Protein 6KV9 (pdb70)

Sequence (299 aa):
GDVLVTGAAGFIGSHLVTELRNSGRNVVAVDRRPLPDTGSLREIRGDLNSLNLVDCLKNISTVFHLAALPGVRPSWTQFPEYLRCNVLATQRLMEACVQAGVERVVVASSSSVYGGADGVMSEDDLPRPLSPYGVTKLAAERLALAFAARGDAELSVGALRFFTVYGPGQRPDMFISRLIRATLRGEPVEIYGDGTQLRDFTHVSDVVRALMLTAASVRDRGSAVLNIGTGSAVSVNEVVSMTAELTGLRPCTAYGSARIGDVRSTTADVRQAQSVLGFTARTGLREGLATQIEWTRRSL

Foldseek 3Di:
DAEEEEVLQAQLNVVLVVVCVVVQHAYEYEYCDDHPDNHHYHYDHDALVPDPLLVSCAVHQEYEYDWADQDQFCCVPCVVRRCVGQAVSLLSNLVSCLVNQHAEYEYEAALQQQDADDAADEPPHHGDHQGSNSVSSVNSVVSNLVSLPDPSGNYAYEYEHEWAEDFQRHDCVDLLNVQLCLWPVVPEDEAAADQQFKTQYAYSVLVSVLVVLVVVFDDPGYYYAYRGAQDIDTRVRSQVLSCVVPVTHGRYHYDHHGRRDHRYYGYDHPVSCVRRVGHGDDDDSRRSVRHSVSVVVVD

Organism: Streptomyces viridosporus (NCBI:txid67581)

CATH classification: 3.40.50.720 (+1 more: 3.90.25.10)

B-factor: mean 23.16, std 12.32, range [8.93, 106.8]

Solvent-accessible surface area: 13280 Å² total; per-residue (Å²): 76,40,0,3,0,0,10,1,19,33,19,27,2,30,58,0,10,78,65,0,79,99,60,36,64,65,2,17,0,2,21,120,175,87,27,86,196,153,2,65,65,119,74,15,125,18,36,14,21,91,44,103,14,62,69,9,2,119,123,8,17,10,0,0,7,23,24,32,39,50,10,38,81,56,0,119,121,89,68,103,84,6,76,96,15,2,27,61,2,1,55,91,1,0,79,4,0,33,123,36,50,1,110,36,0,0,1,9,4,14,9,17,0,8,0,52,36,113,40,85,0,17,25,121,60,126,46,164,29,96,6,21,18,0,72,0,14,35,32,2,0,111,48,0,33,60,25,18,84,117,90,83,18,156,18,9,1,12,0,0,4,17,0,35,9,0,0,28,28,9,62,89,51,27,44,1,10,87,0,0,60,0,8,31,141,35,86,111,8,71,1,45,17,91,0,81,31,46,40,0,9,0,13,2,58,3,0,11,52,0,0,36,46,7,20,82,44,203,78,165,45,53,30,29,5,1,0,1,36,30,71,37,31,21,11,46,78,0,23,61,11,0,32,120,67,24,70,86,213,10,50,48,54,124,26,77,73,81,146,11,40,18,131,7,4,16,2,11,48,166,72,1,95,84,48,12,58,5,78,22,181,19,43,20,112,110,0,0,41,51,2,7,83,85,15,109,161,71,101

Secondary structure (DSSP, 8-state):
-EEEEETTTSHHHHHHHHHHHHTT--EEEEESSPPP----EEEEES-TTTS-HHHHTTTEEEEEE--S---SGGGGT-HHHHHIIIIIHHHHHHHHHHHHT--EEEEEEEGGGG-S-SS-B-TTSPP--SSHHHHHHHHHHHHHHHHHHSTT---EEEEEEE--EESTT--TTSHHHHHHHHHHS---EEEESSS--EE--EEHHHHHHHHHHHTTSPP-S-EEEEES-S--EEHHHHHHHHHHHHTS---EEEE---TT--SB--B--HHHHHHH-------HHHHHHHHHHHHHHH-

Structure (mmCIF, N/CA/C/O backbone):
data_6KV9
#
_entry.id   6KV9
#
_cell.length_a   59.159
_cell.length_b   59.159
_cell.length_c   200.387
_cell.angle_alpha   90.000
_cell.angle_beta   90.000
_cell.angle_gamma   90.000
#
_symmetry.space_group_name_H-M   'P 41 21 2'
#
loop_
_entity.id
_entity.type
_entity.pdbx_description
1 polymer MoeE5
2 non-polymer NICOTINAMIDE-ADENINE-DINUCLEOTIDE
3 non-polymer "URIDINE-5'-DIPHOSPHATE-GLUCURONIC ACID"
4 water water
#
loop_
_atom_site.group_PDB
_atom_site.id
_atom_site.type_symbol
_atom_site.label_atom_id
_atom_site.label_alt_id
_atom_site.label_comp_id
_atom_site.label_asym_id
_atom_site.label_entity_i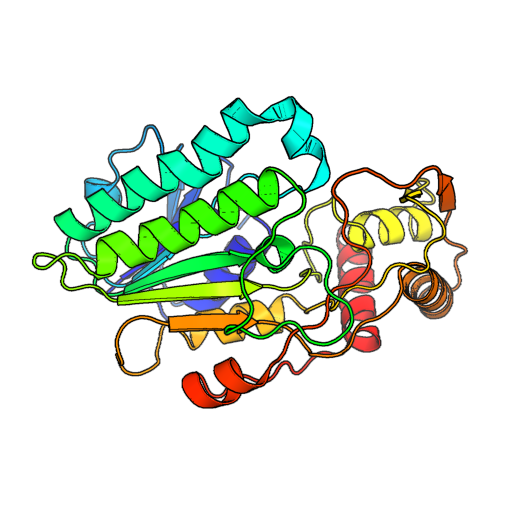d
_atom_site.label_seq_id
_atom_site.pdbx_PDB_ins_code
_atom_site.Cartn_x
_atom_site.Cartn_y
_atom_site.Cartn_z
_atom_site.occupancy
_atom_site.B_iso_or_equiv
_atom_site.auth_seq_id
_atom_site.auth_comp_id
_atom_site.auth_asym_id
_atom_site.auth_atom_id
_atom_site.pdbx_PDB_model_num
ATOM 1 N N . GLY A 1 19 ? 7.12403 45.14906 -17.08368 1.000 46.31748 13 GLY A N 1
ATOM 2 C CA . GLY A 1 19 ? 6.53803 43.85086 -16.80983 1.000 42.86888 13 GLY A CA 1
ATOM 3 C C . GLY A 1 19 ? 6.00116 43.72821 -15.39342 1.000 33.49871 13 GLY A C 1
ATOM 4 O O . GLY A 1 19 ? 6.12044 44.64584 -14.56973 1.000 36.65297 13 GLY A O 1
ATOM 5 N N . ASP A 1 20 ? 5.40801 42.58047 -15.10655 1.000 28.74886 14 ASP A N 1
ATOM 6 C CA . ASP A 1 20 ? 4.90463 42.33254 -13.76689 1.000 22.66725 14 ASP A CA 1
ATOM 7 C C . ASP A 1 20 ? 6.03025 41.78503 -12.88261 1.000 21.77149 14 ASP A C 1
ATOM 8 O O . ASP A 1 20 ? 7.11829 41.41565 -13.35132 1.000 21.64248 14 ASP A O 1
ATOM 13 N N . VAL A 1 21 ? 5.79138 41.83132 -11.57899 1.000 20.88669 15 VAL A N 1
ATOM 14 C CA . VAL A 1 21 ? 6.78489 41.46387 -10.57455 1.000 21.92832 15 VAL A CA 1
ATOM 15 C C . VAL A 1 21 ? 6.25317 40.27434 -9.78689 1.000 19.69339 15 VAL A C 1
ATOM 16 O O . VAL A 1 21 ? 5.07102 40.22031 -9.44280 1.000 21.65942 15 VAL A O 1
ATOM 22 N N . LEU A 1 22 ? 7.12061 39.29930 -9.51063 1.000 17.08499 16 LEU A N 1
ATOM 23 C CA . LEU A 1 22 ? 6.76969 38.14813 -8.70067 1.000 15.70242 16 LEU A CA 1
ATOM 24 C C . LEU A 1 22 ? 7.56589 38.20893 -7.40623 1.000 15.37433 16 LEU A C 1
ATOM 25 O O . LEU A 1 22 ? 8.77885 38.44680 -7.44280 1.000 17.29919 16 LEU A O 1
ATOM 30 N N . VAL A 1 23 ? 6.87723 38.01514 -6.28176 1.000 15.66792 17 VAL A N 1
ATOM 31 C CA . VAL A 1 23 ? 7.53407 37.98608 -4.96316 1.000 15.53372 17 VAL A CA 1
ATOM 32 C C . VAL A 1 23 ? 7.34649 36.59850 -4.38644 1.000 15.42880 17 VAL A C 1
ATOM 33 O O . VAL A 1 23 ? 6.20797 36.19416 -4.13127 1.000 16.52502 17 VAL A O 1
ATOM 37 N N . THR A 1 24 ? 8.44412 35.85776 -4.13601 1.000 14.34579 18 THR A N 1
ATOM 38 C CA . THR A 1 24 ? 8.31610 34.62554 -3.36914 1.000 12.90801 18 THR A CA 1
ATOM 39 C C . THR A 1 24 ? 8.42373 34.94304 -1.86990 1.000 14.82254 18 THR A C 1
ATOM 40 O O . THR A 1 24 ? 9.07280 35.92201 -1.49145 1.000 15.35127 18 THR A O 1
ATOM 44 N N . GLY A 1 25 ? 7.78862 34.11246 -1.02625 1.000 14.58142 19 GLY A N 1
ATOM 45 C CA . GLY A 1 25 ? 7.78649 34.40872 0.41361 1.000 13.68268 19 GLY A CA 1
ATOM 46 C C . GLY A 1 25 ? 6.88537 35.58347 0.72443 1.000 15.02164 19 GLY A C 1
ATOM 47 O O . GLY A 1 25 ? 7.07700 36.27521 1.74837 1.000 15.53029 19 GLY A O 1
ATOM 48 N N . ALA A 1 26 ? 5.92055 35.87214 -0.14610 1.000 14.75310 20 ALA A N 1
ATOM 49 C CA . ALA A 1 26 ? 5.13565 37.09804 -0.05451 1.000 14.72303 20 ALA A CA 1
ATOM 50 C C . ALA A 1 26 ? 4.22724 37.16247 1.17395 1.000 14.94661 20 ALA A C 1
ATOM 51 O O . ALA A 1 26 ? 3.78288 38.26697 1.52529 1.000 17.88042 20 ALA A O 1
ATOM 53 N N . ALA A 1 27 ? 3.93432 36.05139 1.82238 1.000 13.40352 21 ALA A N 1
ATOM 54 C CA . ALA A 1 27 ? 3.10212 36.07137 3.03406 1.000 15.63952 21 ALA A CA 1
ATOM 55 C C . ALA A 1 27 ? 3.89316 36.44384 4.27893 1.000 15.77046 21 ALA A C 1
ATOM 56 O O . ALA A 1 27 ? 3.30759 36.58382 5.36989 1.000 17.55683 21 ALA A O 1
ATOM 58 N N . GLY A 1 28 ? 5.22769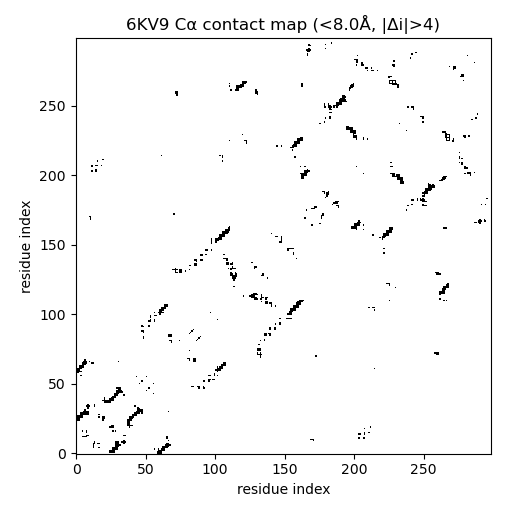 36.46090 4.17522 1.000 15.24214 22 GLY A N 1
ATOM 59 C CA . GLY A 1 28 ? 6.07159 36.59750 5.34442 1.000 15.08434 22 GLY A CA 1
ATOM 60 C C . GLY A 1 28 ? 6.26925 38.04934 5.72902 1.000 13.85778 22 GLY A C 1
ATOM 61 O O . GLY A 1 28 ? 5.62827 38.97182 5.22065 1.000 15.37405 22 GLY A O 1
ATOM 62 N N . PHE A 1 29 ? 7.18373 38.23514 6.67760 1.000 13.44411 23 PHE A N 1
ATOM 63 C CA . PHE A 1 29 ? 7.40045 39.54102 7.27459 1.000 14.62597 23 PHE A CA 1
ATOM 64 C C . PHE A 1 29 ? 7.85566 40.57902 6.25692 1.000 14.86701 23 PHE A C 1
ATOM 65 O O . PHE A 1 29 ? 7.15181 41.55755 5.97381 1.000 14.94248 23 PHE A O 1
ATOM 73 N N . ILE A 1 30 ? 9.03741 40.37494 5.66284 1.000 13.96459 24 ILE A N 1
ATOM 74 C CA . ILE A 1 30 ? 9.53603 41.33536 4.68351 1.000 14.10843 24 ILE A CA 1
ATOM 75 C C . ILE A 1 30 ? 8.69914 41.32540 3.40185 1.000 14.35777 24 ILE A C 1
ATOM 76 O O . ILE A 1 30 ? 8.36385 42.38612 2.86154 1.000 14.77188 24 ILE A O 1
ATOM 81 N N . GLY A 1 31 ? 8.28646 40.12966 2.96052 1.000 14.58788 25 GLY A N 1
ATOM 82 C CA . GLY A 1 31 ? 7.54617 39.98907 1.70220 1.000 15.30857 25 GLY A CA 1
ATOM 83 C C . GLY A 1 31 ? 6.22275 40.72213 1.71853 1.000 16.09121 25 GLY A C 1
ATOM 84 O O . GLY A 1 31 ? 5.83277 41.33739 0.71031 1.000 17.26460 25 GLY A O 1
ATOM 85 N N . SER A 1 32 ? 5.51546 40.66744 2.84757 1.000 17.63686 26 SER A N 1
ATOM 86 C CA . SER A 1 32 ? 4.20229 41.31625 2.86433 1.000 19.65750 26 SER A CA 1
ATOM 87 C C . SER A 1 32 ? 4.34345 42.82885 2.74279 1.000 17.71590 26 SER A C 1
ATOM 88 O O . SER A 1 32 ? 3.59221 43.47162 2.00257 1.000 19.06219 26 SER A O 1
ATOM 91 N N . HIS A 1 33 ? 5.36333 43.40508 3.39521 1.000 16.89017 27 HIS A N 1
ATOM 92 C CA . HIS A 1 33 ? 5.60628 44.83376 3.25923 1.000 17.07483 27 HIS A CA 1
ATOM 93 C C . HIS A 1 33 ? 6.01164 45.16822 1.83805 1.000 19.97504 27 HIS A C 1
ATOM 94 O O . HIS A 1 33 ? 5.59078 46.19375 1.27285 1.000 19.72445 27 HIS A O 1
ATOM 101 N N . LEU A 1 34 ? 6.83274 44.30255 1.21964 1.000 18.03179 28 LEU A N 1
ATOM 102 C CA . LEU A 1 34 ? 7.23448 44.55935 -0.15777 1.000 17.28707 28 LEU A CA 1
ATOM 103 C C . LEU A 1 34 ? 6.04225 44.55468 -1.11390 1.000 17.02496 28 LEU A C 1
ATOM 104 O O . LEU A 1 34 ? 5.96839 45.39215 -2.01516 1.000 18.12177 28 LEU A O 1
ATOM 109 N N . VAL A 1 35 ? 5.15896 43.57359 -0.97064 1.000 17.75917 29 VAL A N 1
ATOM 110 C CA . VAL A 1 35 ? 3.98427 43.50611 -1.85230 1.000 19.08351 29 VAL A CA 1
ATOM 111 C C . VAL A 1 35 ? 3.18783 44.79166 -1.74063 1.000 21.02102 29 VAL A C 1
ATOM 112 O O . VAL A 1 35 ? 2.79928 45.39718 -2.76175 1.000 21.03885 29 VAL A O 1
ATOM 116 N N . THR A 1 36 ? 2.94060 45.23129 -0.48721 1.000 21.44039 30 THR A N 1
ATOM 117 C CA . THR A 1 36 ? 2.20892 46.48597 -0.28939 1.000 22.30849 30 THR A CA 1
ATOM 118 C C . THR A 1 36 ? 2.85948 47.65651 -1.01891 1.000 23.52397 30 THR A C 1
ATOM 119 O O . THR A 1 36 ? 2.18469 48.41115 -1.72483 1.000 22.75350 30 THR A O 1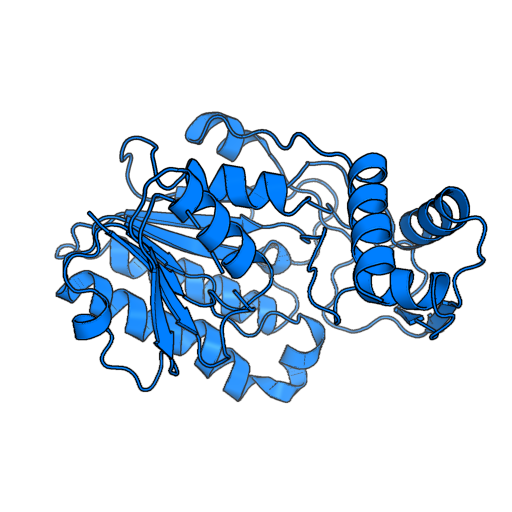
ATOM 123 N N . GLU A 1 37 ? 4.17450 47.81877 -0.88817 1.000 18.91510 31 GLU A N 1
ATOM 124 C CA . GLU A 1 37 ? 4.82262 48.95177 -1.54632 1.000 19.20298 31 GLU A CA 1
ATOM 125 C C . GLU A 1 37 ? 4.83477 48.81008 -3.06472 1.000 23.52196 31 GLU A C 1
ATOM 126 O O . GLU A 1 37 ? 4.70744 49.80374 -3.78788 1.000 24.62920 31 GLU A O 1
ATOM 136 N N . LEU A 1 38 ? 5.04526 47.60178 -3.57004 1.000 20.34727 32 LEU A N 1
ATOM 137 C CA . LEU A 1 38 ? 5.02091 47.41297 -5.01647 1.000 21.81108 32 LEU A CA 1
ATOM 138 C C . LEU A 1 38 ? 3.65463 47.79389 -5.58271 1.000 23.55195 32 LEU A C 1
ATOM 139 O O . LEU A 1 38 ? 3.56219 48.52277 -6.57606 1.000 26.91539 32 LEU A O 1
ATOM 144 N N . ARG A 1 39 ? 2.59269 47.29538 -4.97058 1.000 22.77885 33 ARG A N 1
ATOM 145 C CA . ARG A 1 39 ? 1.24401 47.65496 -5.41525 1.000 26.58693 33 ARG A CA 1
ATOM 146 C C . ARG A 1 39 ? 0.98262 49.15199 -5.29445 1.000 31.75266 33 ARG A C 1
ATOM 147 O O . ARG A 1 39 ? 0.44252 49.76462 -6.22417 1.000 32.04473 33 ARG A O 1
ATOM 155 N N . ASN A 1 40 ? 1.35926 49.76016 -4.16727 1.000 25.37428 34 ASN A N 1
ATOM 156 C CA . ASN A 1 40 ? 1.17653 51.19958 -4.00507 1.000 28.49701 34 ASN A CA 1
ATOM 157 C C . ASN A 1 40 ? 1.89934 51.98015 -5.08941 1.000 33.70403 34 ASN A C 1
ATOM 158 O O . ASN A 1 40 ? 1.45181 53.06879 -5.47295 1.000 36.02311 34 ASN A O 1
ATOM 163 N N . SER A 1 41 ? 3.01084 51.45789 -5.60339 1.000 26.71399 35 SER A N 1
ATOM 164 C CA . SER A 1 41 ? 3.77207 52.18124 -6.61281 1.000 27.97056 35 SER A CA 1
ATOM 165 C C . SER A 1 41 ? 3.23879 51.94190 -8.01930 1.000 31.49350 35 SER A C 1
ATOM 166 O O . SER A 1 41 ? 3.78150 52.49184 -8.98195 1.000 36.20782 35 SER A O 1
ATOM 169 N N . GLY A 1 42 ? 2.19368 51.15063 -8.14275 1.000 25.81175 36 GLY A N 1
ATOM 170 C CA . GLY A 1 42 ? 1.57404 50.88452 -9.42197 1.000 32.84610 36 GLY A CA 1
ATOM 171 C C . GLY A 1 42 ? 1.92227 49.57114 -10.08466 1.000 39.60728 36 GLY A C 1
ATOM 172 O O . GLY A 1 42 ? 1.48162 49.34489 -11.21812 1.000 36.63280 36 GLY A O 1
ATOM 173 N N . ARG A 1 43 ? 2.67798 48.68933 -9.42735 1.000 29.34621 37 ARG A N 1
ATOM 174 C CA . ARG A 1 43 ? 3.14449 47.47258 -10.08321 1.000 30.13917 37 ARG A CA 1
ATOM 175 C C . ARG A 1 43 ? 2.14632 46.34717 -9.89962 1.000 31.22260 37 ARG A C 1
ATOM 176 O O . ARG A 1 43 ? 1.57416 46.17023 -8.81434 1.000 37.10001 37 ARG A O 1
ATOM 184 N N . ASN A 1 44 ? 1.95047 45.56924 -10.96545 1.000 25.64970 38 ASN A N 1
ATOM 185 C CA . ASN A 1 44 ? 1.19491 44.33951 -10.85773 1.000 26.59534 38 ASN A CA 1
ATOM 186 C C . ASN A 1 44 ? 2.08428 43.28283 -10.23487 1.000 29.30846 38 ASN A C 1
ATOM 187 O O . ASN A 1 44 ? 3.21419 43.06684 -10.68994 1.000 25.86641 38 ASN A O 1
ATOM 192 N N . VAL A 1 45 ? 1.57289 42.64402 -9.19525 1.000 24.58459 39 VAL A N 1
ATOM 193 C CA . VAL A 1 45 ? 2.35075 41.74315 -8.35492 1.000 19.68098 39 VAL A CA 1
ATOM 194 C C . VAL A 1 45 ? 1.75080 40.35397 -8.43538 1.000 23.55989 39 VAL A C 1
ATOM 195 O O . VAL A 1 45 ? 0.53029 40.17968 -8.28364 1.000 23.56544 39 VAL A O 1
ATOM 199 N N . VAL A 1 46 ? 2.60994 39.36127 -8.61510 1.000 18.93658 40 VAL A N 1
ATOM 200 C CA . VAL A 1 46 ? 2.26403 37.96992 -8.40479 1.000 17.93103 40 VAL A CA 1
ATOM 201 C C . VAL A 1 46 ? 2.96286 37.50775 -7.13595 1.000 20.82246 40 VAL A C 1
ATOM 202 O O . VAL A 1 46 ? 4.19565 37.61071 -7.02804 1.000 19.25796 40 VAL A O 1
ATOM 206 N N . ALA A 1 47 ? 2.18622 37.02505 -6.18101 1.000 18.23925 41 ALA A N 1
ATOM 207 C CA . ALA A 1 47 ? 2.69398 36.67804 -4.86302 1.000 17.36347 41 ALA A CA 1
ATOM 208 C C . ALA A 1 47 ? 2.69887 35.16388 -4.75504 1.000 22.80715 41 ALA A C 1
ATOM 209 O O . ALA A 1 47 ? 1.68171 34.51863 -5.02302 1.000 24.60769 41 ALA A O 1
ATOM 211 N N . VAL A 1 48 ? 3.82610 34.57438 -4.34628 1.000 16.61274 42 VAL A N 1
ATOM 212 C CA . VAL A 1 48 ? 3.92308 33.13308 -4.19015 1.000 16.95962 42 VAL A CA 1
ATOM 213 C C . VAL A 1 48 ? 4.31765 32.84883 -2.74843 1.000 18.69221 42 VAL A C 1
ATOM 214 O O . VAL A 1 48 ? 5.33207 33.36810 -2.27334 1.000 18.38083 42 VAL A O 1
ATOM 218 N N . ASP A 1 49 ? 3.58074 31.97419 -2.07448 1.000 16.73736 43 ASP A N 1
ATOM 219 C CA . ASP A 1 49 ? 3.92007 31.52740 -0.73654 1.000 15.61321 43 ASP A CA 1
ATOM 220 C C . ASP A 1 49 ? 3.09230 30.29192 -0.46460 1.000 16.30001 43 ASP A C 1
ATOM 221 O O . ASP A 1 49 ? 2.01656 30.13320 -1.05678 1.000 19.24070 43 ASP A O 1
ATOM 226 N N . ARG A 1 50 ? 3.61421 29.43207 0.37991 1.000 16.82286 44 ARG A N 1
ATOM 227 C CA . ARG A 1 50 ? 2.86076 28.25484 0.80672 1.000 20.27463 44 ARG A CA 1
ATOM 228 C C . ARG A 1 50 ? 1.93232 28.53810 1.97553 1.000 21.08133 44 ARG A C 1
ATOM 229 O O . ARG A 1 50 ? 1.10066 27.67882 2.32386 1.000 20.43102 44 ARG A O 1
ATOM 237 N N . ARG A 1 51 ? 2.01953 29.72423 2.58764 1.000 19.81650 45 ARG A N 1
ATOM 238 C CA . ARG A 1 51 ? 1.08540 30.19181 3.60333 1.000 17.12687 45 ARG A CA 1
ATOM 239 C C . ARG A 1 51 ? 0.19607 31.27447 3.03071 1.000 15.91884 45 ARG A C 1
ATOM 240 O O . ARG A 1 51 ? 0.54313 31.92366 2.05122 1.000 17.20043 45 ARG A O 1
ATOM 252 N N . PRO A 1 52 ? -1.00434 31.48310 3.59512 1.000 18.55390 46 PRO A N 1
ATOM 253 C CA . PRO A 1 52 ? -1.87989 32.51335 3.05793 1.000 16.69133 46 PRO A CA 1
ATOM 254 C C . PRO A 1 52 ? -1.36928 33.93342 3.25307 1.000 19.76870 46 PRO A C 1
ATOM 255 O O . PRO A 1 52 ? -0.75449 34.25347 4.27272 1.000 21.71251 46 PRO A O 1
ATOM 259 N N . LEU A 1 53 ? -1.65665 34.78903 2.28087 1.000 20.31500 47 LEU A N 1
ATOM 260 C CA . LEU A 1 53 ? -1.32798 36.20592 2.43039 1.000 23.30322 47 LEU A CA 1
ATOM 261 C C . LEU A 1 53 ? -2.15447 36.79249 3.56502 1.000 36.74422 47 LEU A C 1
ATOM 262 O O . LEU A 1 53 ? -3.29133 36.37447 3.78130 1.000 34.59146 47 LEU A O 1
ATOM 267 N N . PRO A 1 54 ? -1.59291 37.72220 4.33499 1.000 32.63007 48 PRO A N 1
ATOM 268 C CA . PRO A 1 54 ? -2.41852 38.46423 5.30377 1.000 38.03874 48 PRO A CA 1
ATOM 269 C C . PRO A 1 54 ? -3.58615 39.15792 4.60905 1.000 45.05656 48 PRO A C 1
ATOM 270 O O . PRO A 1 54 ? -3.51433 39.51475 3.43269 1.000 46.45864 48 PRO A O 1
ATOM 274 N N . ASP A 1 55 ? -4.67024 39.35223 5.35538 1.000 64.77067 49 ASP A N 1
ATOM 275 C CA . ASP A 1 55 ? -5.87245 40.02213 4.83803 1.000 72.29632 49 ASP A CA 1
ATOM 276 C C . ASP A 1 55 ? -5.66949 41.52645 4.63633 1.000 67.72861 49 ASP A C 1
ATOM 277 O O . ASP A 1 55 ? -5.15484 41.97924 3.60808 1.000 67.22806 49 ASP A O 1
ATOM 282 N N . THR A 1 65 ? -3.18500 50.26453 -6.28584 1.000 57.40641 59 THR A N 1
ATOM 283 C CA . THR A 1 65 ? -3.15048 50.64555 -7.69978 1.000 69.35593 59 THR A CA 1
ATOM 284 C C . THR A 1 65 ? -2.66341 49.49936 -8.59769 1.000 64.50463 59 THR A C 1
ATOM 285 O O . THR A 1 65 ? -3.24720 49.23148 -9.65268 1.000 57.80514 59 THR A O 1
ATOM 289 N N . GLY A 1 66 ? -1.58013 48.83756 -8.18890 1.000 58.13747 60 GLY A N 1
ATOM 290 C CA . GLY A 1 66 ? -1.16214 47.61669 -8.86433 1.000 42.93806 60 GLY A CA 1
ATOM 291 C C . GLY A 1 66 ? -2.02098 46.43922 -8.42533 1.000 36.14005 60 GLY A C 1
ATOM 292 O O . GLY A 1 66 ? -2.44565 46.34913 -7.26789 1.000 34.13772 60 GLY A O 1
ATOM 293 N N . SER A 1 67 ? -2.29018 45.53920 -9.37969 1.000 36.32910 61 SER A N 1
ATOM 294 C CA . SER A 1 67 ? -3.09111 44.36282 -9.09153 1.000 31.55539 61 SER A CA 1
ATOM 295 C C . SER A 1 67 ? -2.27103 43.35143 -8.29864 1.000 31.96321 61 SER A C 1
ATOM 296 O O . SER A 1 67 ? -1.04986 43.47608 -8.15961 1.000 33.90232 61 SER A O 1
ATOM 299 N N . LEU A 1 68 ? -2.96125 42.33985 -7.78201 1.000 28.59512 62 LEU A N 1
ATOM 300 C CA . LEU A 1 68 ? -2.33760 41.32095 -6.94745 1.000 27.61125 62 LEU A CA 1
ATOM 301 C C . LEU A 1 68 ? -2.94338 39.97709 -7.29008 1.000 29.69071 62 LEU A C 1
ATOM 302 O O . LEU A 1 68 ? -4.16704 39.82442 -7.24664 1.000 36.09632 62 LEU A O 1
ATOM 307 N N . ARG A 1 69 ? -2.09858 39.00811 -7.64859 1.000 21.37525 63 ARG A N 1
ATOM 308 C CA . ARG A 1 69 ? -2.52631 37.63757 -7.87664 1.000 25.68672 63 ARG A CA 1
ATOM 309 C C . ARG A 1 69 ? -1.80312 36.78118 -6.85374 1.000 25.21255 63 ARG A C 1
ATOM 310 O O . ARG A 1 69 ? -0.56437 36.80335 -6.78807 1.000 23.56191 63 ARG A O 1
ATOM 322 N N . GLU A 1 70 ? -2.55744 36.05112 -6.05249 1.000 19.62903 64 GLU A N 1
ATOM 323 C CA . GLU A 1 70 ? -1.98990 35.18588 -5.03326 1.000 19.16732 64 GLU A CA 1
ATOM 324 C C . GLU A 1 70 ? -1.87846 33.78278 -5.59185 1.000 27.66332 64 GLU A C 1
ATOM 325 O O . GLU A 1 70 ? -2.89742 33.15909 -5.93826 1.000 28.41777 64 GLU A O 1
ATOM 331 N N . ILE A 1 71 ? -0.64771 33.29193 -5.70318 1.000 20.55903 65 ILE A N 1
ATOM 332 C CA . ILE A 1 71 ? -0.39936 31.92044 -6.10227 1.000 23.63343 65 ILE A CA 1
ATOM 333 C C . ILE A 1 71 ? 0.00139 31.17846 -4.85400 1.000 21.42559 65 ILE A C 1
ATOM 334 O O . ILE A 1 71 ? 1.06024 31.44757 -4.24821 1.000 21.91309 65 ILE A O 1
ATOM 339 N N . ARG A 1 72 ? -0.84102 30.27686 -4.40516 1.000 21.33288 66 ARG A N 1
ATOM 340 C CA . ARG A 1 72 ? -0.57600 29.51668 -3.21081 1.000 19.73558 66 ARG A CA 1
ATOM 341 C C . ARG A 1 72 ? 0.13771 28.21177 -3.56134 1.000 26.30782 66 ARG A C 1
ATOM 342 O O . ARG A 1 72 ? -0.35714 27.42597 -4.38068 1.000 24.72466 66 ARG A O 1
ATOM 350 N N . GLY A 1 73 ? 1.29133 27.97129 -2.94366 1.000 20.27704 67 GLY A N 1
ATOM 351 C CA . GLY A 1 73 ? 1.96243 26.69635 -3.10333 1.000 20.96013 67 GLY A CA 1
ATOM 352 C C . GLY A 1 73 ? 3.42966 26.75702 -2.73552 1.000 20.58055 67 GLY A C 1
ATOM 353 O O . GLY A 1 73 ? 3.97550 27.80974 -2.39218 1.000 19.67149 67 GLY A O 1
ATOM 354 N N . ASP A 1 74 ? 4.04877 25.58227 -2.77288 1.000 21.00832 68 ASP A N 1
ATOM 355 C CA . ASP A 1 74 ? 5.45892 25.41459 -2.42295 1.000 19.52174 68 ASP A CA 1
ATOM 356 C C . ASP A 1 74 ? 6.30769 25.58737 -3.67425 1.000 19.61885 68 ASP A C 1
ATOM 357 O O . ASP A 1 74 ? 5.98892 25.02337 -4.72633 1.000 20.43160 68 ASP A O 1
ATOM 362 N N . LEU A 1 75 ? 7.39058 26.36983 -3.58410 1.000 16.11319 69 LEU A N 1
ATOM 363 C CA . LEU A 1 75 ? 8.30406 26.53055 -4.70191 1.000 15.69740 69 LEU A CA 1
ATOM 364 C C . LEU A 1 75 ? 8.81257 25.19332 -5.22786 1.000 16.17134 69 LEU A C 1
ATOM 365 O O . LEU A 1 75 ? 9.21062 25.11323 -6.39607 1.000 18.41483 69 LEU A O 1
ATOM 370 N N . ASN A 1 76 ? 8.87292 24.16890 -4.37843 1.000 17.23927 70 ASN A N 1
ATOM 371 C CA . ASN A 1 76 ? 9.37436 22.86359 -4.80635 1.000 19.03375 70 ASN A CA 1
ATOM 372 C C . ASN A 1 76 ? 8.30800 22.01047 -5.47909 1.000 22.12764 70 ASN A C 1
ATOM 373 O O . ASN A 1 76 ? 8.62541 20.90251 -5.92733 1.000 24.72145 70 ASN A O 1
ATOM 378 N N . SER A 1 77 ? 7.07653 22.48764 -5.52904 1.000 20.35053 71 SER A N 1
ATOM 379 C CA . SER A 1 77 ? 5.95325 21.74796 -6.14129 1.000 21.38613 71 SER A CA 1
ATOM 380 C C . SER A 1 77 ? 5.30312 22.48490 -7.29170 1.000 24.21198 71 SER A C 1
ATOM 381 O O . SER A 1 77 ? 4.82722 21.84331 -8.25731 1.000 24.46607 71 SER A O 1
ATOM 384 N N . LEU A 1 78 ? 5.27820 23.80931 -7.25670 1.000 18.83867 72 LEU A N 1
ATOM 385 C CA . LEU A 1 78 ? 4.61282 24.58951 -8.28486 1.000 18.46425 72 LEU A CA 1
ATOM 386 C C . LEU A 1 78 ? 5.30730 24.47451 -9.63981 1.000 18.95161 72 LEU A C 1
ATOM 387 O O . LEU A 1 78 ? 6.50543 24.21375 -9.74129 1.000 20.26577 72 LEU A O 1
ATOM 392 N N . ASN A 1 79 ? 4.52049 24.70089 -10.71052 1.000 17.71607 73 ASN A N 1
ATOM 393 C CA . ASN A 1 79 ? 5.10071 24.91696 -12.03494 1.000 19.99950 73 ASN A CA 1
ATOM 394 C C . ASN A 1 79 ? 5.65131 26.33756 -12.07538 1.000 18.74710 73 ASN A C 1
ATOM 395 O O . ASN A 1 79 ? 4.94396 27.30010 -12.37419 1.000 19.30520 73 ASN A O 1
ATOM 400 N N . LEU A 1 80 ? 6.94789 26.47087 -11.78302 1.000 19.01074 74 LEU A N 1
ATOM 401 C CA . LEU A 1 80 ? 7.51204 27.80908 -11.63409 1.000 20.65683 74 LEU A CA 1
ATOM 402 C C . LEU A 1 80 ? 7.52406 28.58078 -12.93895 1.000 17.84728 74 LEU A C 1
ATOM 403 O O . LEU A 1 80 ? 7.30608 29.79496 -12.95520 1.000 20.24566 74 LEU A O 1
ATOM 408 N N . VAL A 1 81 ? 7.78588 27.90589 -14.07979 1.000 17.86271 75 VAL A N 1
ATOM 409 C CA . VAL A 1 81 ? 7.76283 28.61688 -15.34481 1.000 19.51585 75 VAL A CA 1
ATOM 410 C C . VAL A 1 81 ? 6.38556 29.20241 -15.60008 1.000 17.98962 75 VAL A C 1
ATOM 411 O O . VAL A 1 81 ? 6.26241 30.33580 -16.07181 1.000 20.98590 75 VAL A O 1
ATOM 415 N N . ASP A 1 82 ? 5.34201 28.45322 -15.26323 1.000 19.76195 76 ASP A N 1
ATOM 416 C CA . ASP A 1 82 ? 3.99305 28.97952 -15.44244 1.000 24.29827 76 ASP A CA 1
ATOM 417 C C . ASP A 1 82 ? 3.77082 30.19353 -14.54706 1.000 22.07312 76 ASP A C 1
ATOM 418 O O . ASP A 1 82 ? 3.18925 31.19721 -14.97732 1.000 23.91170 76 ASP A O 1
ATOM 423 N N . CYS A 1 83 ? 4.27435 30.12512 -13.30434 1.000 19.92100 77 CYS A N 1
ATOM 424 C CA . CYS A 1 83 ? 4.12052 31.24710 -12.38879 1.000 19.92881 77 CYS A CA 1
ATOM 425 C C . CYS A 1 83 ? 4.82441 32.48607 -12.90116 1.000 20.03128 77 CYS A C 1
ATOM 426 O O . CYS A 1 83 ? 4.44142 33.61053 -12.54747 1.000 20.31896 77 CYS A O 1
ATOM 429 N N . LEU A 1 84 ? 5.87246 32.32257 -13.70834 1.000 18.63222 78 LEU A N 1
ATOM 430 C CA . LEU A 1 84 ? 6.67856 33.43199 -14.17887 1.000 19.20150 78 LEU A CA 1
ATOM 431 C C . LEU A 1 84 ? 6.23701 33.99835 -15.53459 1.000 18.27983 78 LEU A C 1
ATOM 432 O O . LEU A 1 84 ? 6.96087 34.81447 -16.11184 1.000 20.83619 78 LEU A O 1
ATOM 437 N N . LYS A 1 85 ? 5.06990 33.60883 -16.04016 1.000 23.09408 79 LYS A N 1
ATOM 438 C CA . LYS A 1 85 ? 4.66506 34.19032 -17.31304 1.000 26.16908 79 LYS A CA 1
ATOM 439 C C . LYS A 1 85 ? 4.45072 35.69385 -17.16535 1.000 22.97196 79 LYS A C 1
ATOM 440 O O . LYS A 1 85 ? 3.85552 36.15717 -16.18885 1.000 26.18617 79 LYS A O 1
ATOM 446 N N . ASN A 1 86 ? 5.02974 36.45697 -18.09201 1.000 25.97339 80 ASN A N 1
ATOM 447 C CA . ASN A 1 86 ? 4.93790 37.90935 -18.11776 1.000 27.18517 80 ASN A CA 1
ATOM 448 C C . ASN A 1 86 ? 5.66254 38.57222 -16.95565 1.000 24.69469 80 ASN A C 1
ATOM 449 O O . ASN A 1 86 ? 5.43423 39.75206 -16.69284 1.000 28.02148 80 ASN A O 1
ATOM 454 N N . ILE A 1 87 ? 6.52711 37.83623 -16.24166 1.000 23.48988 81 ILE A N 1
ATOM 455 C CA . ILE A 1 87 ? 7.25372 38.39223 -15.10416 1.000 20.63093 81 ILE A CA 1
ATOM 456 C C . ILE A 1 87 ? 8.61264 38.90351 -15.56630 1.000 18.38420 81 ILE A C 1
ATOM 457 O O . ILE A 1 87 ? 9.42625 38.13678 -16.10812 1.000 21.16751 81 ILE A O 1
ATOM 462 N N . SER A 1 88 ? 8.89849 40.17785 -15.31452 1.000 19.05283 82 SER A N 1
ATOM 463 C CA . SER A 1 88 ? 10.20480 40.73128 -15.64440 1.000 19.65602 82 SER A CA 1
ATOM 464 C C . SER A 1 88 ? 11.18308 40.71874 -14.47414 1.000 17.42760 82 SER A C 1
ATOM 465 O O . SER A 1 88 ? 12.39726 40.66067 -14.67778 1.000 18.57530 82 SER A O 1
ATOM 468 N N . THR A 1 89 ? 10.66089 40.81077 -13.25384 1.000 19.73278 83 THR A N 1
ATOM 469 C CA . THR A 1 89 ? 11.48574 40.97202 -12.04836 1.000 19.11554 83 THR A CA 1
ATOM 470 C C . THR A 1 89 ? 10.96673 40.02850 -10.98780 1.000 16.23482 83 THR A C 1
ATOM 471 O O . THR A 1 89 ? 9.75867 39.95379 -10.77233 1.000 18.50973 83 THR A O 1
ATOM 475 N N . VAL A 1 90 ? 11.86624 39.28212 -10.34357 1.000 15.73263 84 VAL A N 1
ATOM 476 C CA . VAL A 1 90 ? 11.51727 38.37581 -9.26714 1.000 14.03074 84 VAL A CA 1
ATOM 477 C C . VAL A 1 90 ? 12.22754 38.86334 -8.00401 1.000 15.52118 84 VAL A C 1
ATOM 478 O O . VAL A 1 90 ? 13.43531 39.12975 -8.02607 1.000 15.79981 84 VAL A O 1
ATOM 482 N N . PHE A 1 91 ? 11.48023 38.93636 -6.90097 1.000 15.14981 85 PHE A N 1
ATOM 483 C CA . PHE A 1 91 ? 12.04940 39.15277 -5.57013 1.000 14.39757 85 PHE A CA 1
ATOM 484 C C . PHE A 1 91 ? 11.95149 37.83296 -4.84312 1.000 12.23950 85 PHE A C 1
ATOM 485 O O . PHE A 1 91 ? 10.84830 37.35817 -4.54810 1.000 15.63018 85 PHE A O 1
ATOM 493 N N . HIS A 1 92 ? 13.09227 37.20305 -4.55727 1.000 12.72209 86 HIS A N 1
ATOM 494 C CA . HIS A 1 92 ? 13.09488 35.86694 -3.95664 1.000 13.23635 86 HIS A CA 1
ATOM 495 C C . HIS A 1 92 ? 13.34511 36.00017 -2.45538 1.000 14.80602 86 HIS A C 1
ATOM 496 O O . HIS A 1 92 ? 14.48775 36.07179 -2.00746 1.000 14.48139 86 HIS A O 1
ATOM 503 N N . LEU A 1 93 ? 12.25901 35.99287 -1.69048 1.000 12.85520 87 LEU A N 1
ATOM 504 C CA . LEU A 1 93 ? 12.33775 36.14700 -0.23589 1.000 11.39119 87 LEU A CA 1
ATOM 505 C C . LEU A 1 93 ? 11.96588 34.86680 0.50075 1.000 13.15684 87 LEU A C 1
ATOM 506 O O . LEU A 1 93 ? 12.17675 34.77999 1.71113 1.000 15.04530 87 LEU A O 1
ATOM 514 N N . ALA A 1 94 ? 11.39920 33.84945 -0.18506 1.000 13.54426 88 ALA A N 1
ATOM 515 C CA . ALA A 1 94 ? 11.02858 32.64630 0.53967 1.000 13.75021 88 ALA A CA 1
ATOM 516 C C . ALA A 1 94 ? 12.25117 31.92598 1.09249 1.000 12.90286 88 ALA A C 1
ATOM 517 O O . ALA A 1 94 ? 13.27282 31.75709 0.41084 1.000 14.35745 88 ALA A O 1
ATOM 519 N N . ALA A 1 95 ? 12.13438 31.43337 2.30846 1.000 12.74984 89 ALA A N 1
ATOM 520 C CA . ALA A 1 95 ? 13.19626 30.70453 2.98619 1.000 12.64883 89 ALA A CA 1
ATOM 521 C C . ALA A 1 95 ? 12.66847 30.25598 4.34241 1.000 12.89693 89 ALA A C 1
ATOM 522 O O . ALA A 1 95 ? 11.63855 30.74581 4.82030 1.000 14.83353 89 ALA A O 1
ATOM 524 N N . LEU A 1 96 ? 13.39303 29.34007 4.95521 1.000 11.97577 90 LEU A N 1
ATOM 525 C CA . LEU A 1 96 ? 13.30795 29.11951 6.39901 1.000 12.08839 90 LEU A CA 1
ATOM 526 C C . LEU A 1 96 ? 14.35433 30.01465 7.03580 1.000 12.83408 90 LEU A C 1
ATOM 527 O O . LEU A 1 96 ? 15.54751 29.82219 6.78451 1.000 12.91906 90 LEU A O 1
ATOM 532 N N . PRO A 1 97 ? 13.98108 31.01768 7.83523 1.000 14.10513 91 PRO A N 1
ATOM 533 C CA . PRO A 1 97 ? 14.93717 32.09278 8.16087 1.000 13.83416 91 PRO A CA 1
ATOM 534 C C . PRO A 1 97 ? 15.59729 32.04582 9.52911 1.000 16.73027 91 PRO A C 1
ATOM 535 O O . PRO A 1 97 ? 16.46310 32.89778 9.80887 1.000 16.66760 91 PRO A O 1
ATOM 539 N N . GLY A 1 98 ? 15.27188 31.08346 10.37473 1.000 14.83732 92 GLY A N 1
ATOM 540 C CA . GLY A 1 98 ? 15.81446 31.12886 11.74919 1.000 14.76248 92 GLY A CA 1
ATOM 541 C C . GLY A 1 98 ? 17.23761 30.59042 11.83350 1.000 15.35959 92 GLY A C 1
ATOM 542 O O . GLY A 1 98 ? 17.53939 29.48948 11.34484 1.000 16.39170 92 GLY A O 1
ATOM 543 N N . VAL A 1 99 ? 18.12441 31.33839 12.48727 1.000 14.22662 93 VAL A N 1
ATOM 544 C CA . VAL A 1 99 ? 19.49259 30.85386 12.62386 1.000 15.01823 93 VAL A CA 1
ATOM 545 C C . VAL A 1 99 ? 19.56769 29.55115 13.41968 1.000 15.65900 93 VAL A C 1
ATOM 546 O O . VAL A 1 99 ? 20.26737 28.59916 13.04070 1.000 16.44179 93 VAL A O 1
ATOM 550 N N . ARG A 1 100 ? 18.91108 29.51118 14.59283 1.000 14.40113 94 ARG A N 1
ATOM 551 C CA . ARG A 1 100 ? 19.20243 28.46798 15.57157 1.000 14.80020 94 ARG A CA 1
ATOM 552 C C . ARG A 1 100 ? 18.63107 27.08264 15.26649 1.000 14.84714 94 ARG A C 1
ATOM 553 O O . ARG A 1 100 ? 19.34531 26.07574 15.47091 1.000 16.97738 94 ARG A O 1
ATOM 561 N N . PRO A 1 101 ? 17.42499 26.97328 14.69948 1.000 13.80699 95 PRO A N 1
ATOM 562 C CA . PRO A 1 101 ? 16.87919 25.63863 14.35852 1.000 12.97487 95 PRO A CA 1
ATOM 563 C C . PRO A 1 101 ? 17.61066 24.96236 13.21785 1.000 16.36282 95 PRO A C 1
ATOM 564 O O . PRO A 1 101 ? 17.40776 23.77943 12.95141 1.000 15.78931 95 PRO A O 1
ATOM 568 N N . SER A 1 102 ? 18.43702 25.69814 12.48684 1.000 14.91234 96 SER A N 1
ATOM 569 C CA . SER A 1 102 ? 19.07303 25.09731 11.32227 1.000 14.36738 96 SER A CA 1
ATOM 570 C C . SER A 1 102 ? 20.01868 23.94693 11.65394 1.000 14.04176 96 SER A C 1
ATOM 571 O O . SER A 1 102 ? 20.30040 23.13051 10.76106 1.000 14.22786 96 SER A O 1
ATOM 574 N N . TRP A 1 103 ? 20.54153 23.84272 12.88178 1.000 12.57385 97 TRP A N 1
ATOM 575 C CA . TRP A 1 103 ? 21.36855 22.68061 13.18099 1.000 12.90279 97 TRP A CA 1
ATOM 576 C C . TRP A 1 103 ? 20.56384 21.38599 13.19339 1.000 14.83481 97 TRP A C 1
ATOM 577 O O . TRP A 1 103 ? 21.11012 20.30801 12.86620 1.000 18.35503 97 TRP A O 1
ATOM 588 N N . THR A 1 104 ? 19.29283 21.45419 13.61096 1.000 14.78371 98 THR A N 1
ATOM 589 C CA . THR A 1 104 ? 18.51996 20.23687 13.83453 1.000 13.77505 98 THR A CA 1
ATOM 590 C C . THR A 1 104 ? 17.40164 20.03136 12.82972 1.000 19.98218 98 THR A C 1
ATOM 591 O O . THR A 1 104 ? 16.68565 19.03062 12.90667 1.000 21.50160 98 THR A O 1
ATOM 595 N N . GLN A 1 105 ? 17.26736 20.90208 11.84137 1.000 15.92951 99 GLN A N 1
ATOM 596 C CA . GLN A 1 105 ? 16.26690 20.84633 10.79921 1.000 16.82231 99 GLN A CA 1
ATOM 597 C C . GLN A 1 105 ? 16.94700 20.98106 9.4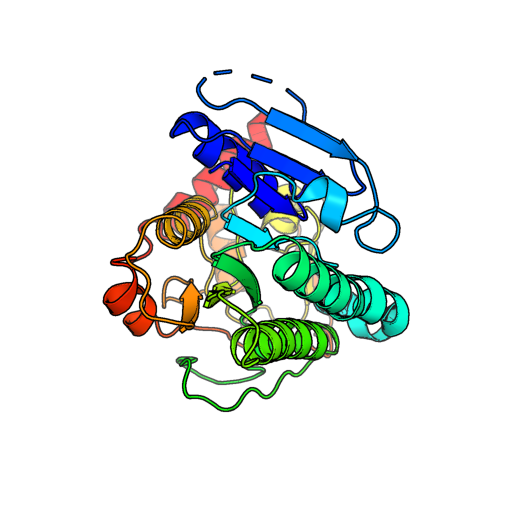3326 1.000 13.85202 99 GLN A C 1
ATOM 598 O O . GLN A 1 105 ? 16.39847 21.56971 8.51585 1.000 15.14927 99 GLN A O 1
ATOM 604 N N . PHE A 1 106 ? 18.16874 20.47506 9.34081 1.000 15.80662 100 PHE A N 1
ATOM 605 C CA . PHE A 1 106 ? 18.94480 20.78906 8.14869 1.000 14.37925 100 PHE A CA 1
ATOM 606 C C . PHE A 1 106 ? 18.34412 20.29316 6.83277 1.000 13.45545 100 PHE A C 1
ATOM 607 O O . PHE A 1 106 ? 18.39013 21.04679 5.83815 1.000 13.71962 100 PHE A O 1
ATOM 615 N N . PRO A 1 107 ? 17.75841 19.09795 6.72254 1.000 14.86183 101 PRO A N 1
ATOM 616 C CA . PRO A 1 107 ? 17.14437 18.72757 5.45379 1.000 16.46889 101 PRO A CA 1
ATOM 617 C C . PRO A 1 107 ? 16.14185 19.75588 4.96970 1.000 13.46463 101 PRO A C 1
ATOM 618 O O . PRO A 1 107 ? 16.11669 20.05854 3.77257 1.000 15.23506 101 PRO A O 1
ATOM 622 N N . GLU A 1 108 ? 15.28032 20.28643 5.87403 1.000 15.08142 102 GLU A N 1
ATOM 623 C CA . GLU A 1 108 ? 14.27781 21.24360 5.42927 1.000 15.23418 102 GLU A CA 1
ATOM 624 C C . GLU A 1 108 ? 14.90828 22.58055 5.06266 1.000 13.18859 102 GLU A C 1
ATOM 625 O O . GLU A 1 108 ? 14.42558 23.25908 4.14322 1.000 14.90447 102 GLU A O 1
ATOM 631 N N . TYR A 1 109 ? 15.95125 22.98282 5.81813 1.000 14.17703 103 TYR A N 1
ATOM 632 C CA . TYR A 1 109 ? 16.63429 24.21937 5.41693 1.000 13.77835 103 TYR A CA 1
ATOM 633 C C . TYR A 1 109 ? 17.26050 24.08205 4.02418 1.000 13.36504 103 TYR A C 1
ATOM 634 O O . TYR A 1 109 ? 17.19841 25.01219 3.22793 1.000 14.10464 103 TYR A O 1
ATOM 643 N N . LEU A 1 110 ? 17.86847 22.93107 3.73458 1.000 13.23924 104 LEU A N 1
ATOM 644 C CA . LEU A 1 110 ? 18.39216 22.70924 2.38505 1.000 13.31645 104 LEU A CA 1
ATOM 645 C C . LEU A 1 110 ? 17.28453 22.74526 1.34639 1.000 14.12151 104 LEU A C 1
ATOM 646 O O . LEU A 1 110 ? 17.42898 23.31271 0.25445 1.000 12.80259 104 LEU A O 1
ATOM 651 N N . ARG A 1 111 ? 16.16401 22.09999 1.64370 1.000 14.58161 105 ARG A N 1
ATOM 652 C CA . ARG A 1 111 ? 15.09400 22.02697 0.67979 1.000 13.20769 105 ARG A CA 1
ATOM 653 C C . ARG A 1 111 ? 14.50372 23.40772 0.39827 1.000 13.40052 105 ARG A C 1
ATOM 654 O O . ARG A 1 111 ? 14.30890 23.78684 -0.75171 1.000 14.16246 105 ARG A O 1
ATOM 666 N N . CYS A 1 112 ? 14.25314 24.19852 1.46694 1.000 13.44521 106 CYS A N 1
ATOM 667 C CA . CYS A 1 112 ? 13.60621 25.48275 1.27693 1.000 14.23830 106 CYS A CA 1
ATOM 668 C C . CYS A 1 112 ? 14.57124 26.57609 0.83940 1.000 13.02453 106 CYS A C 1
ATOM 669 O O . CYS A 1 112 ? 14.15091 27.46558 0.10138 1.000 14.18129 106 CYS A O 1
ATOM 672 N N . ASN A 1 113 ? 15.83572 26.49993 1.27282 1.000 13.30885 107 ASN A N 1
ATOM 673 C CA . ASN A 1 113 ? 16.71915 27.64341 1.05830 1.000 13.09288 107 ASN A CA 1
ATOM 674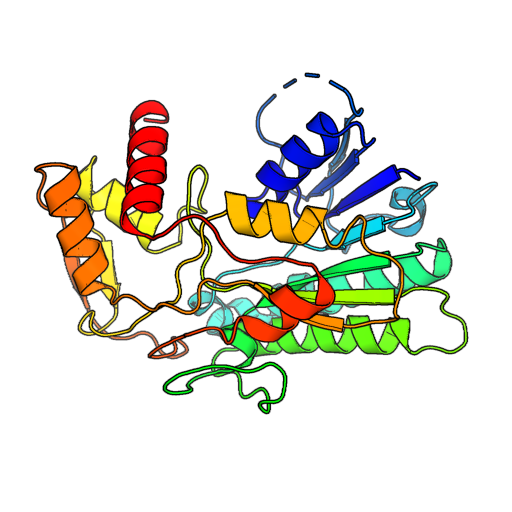 C C . ASN A 1 113 ? 17.63899 27.43389 -0.12575 1.000 12.81804 107 ASN A C 1
ATOM 675 O O . ASN A 1 113 ? 18.06378 28.42675 -0.72712 1.000 13.68228 107 ASN A O 1
ATOM 680 N N . VAL A 1 114 ? 17.96414 26.18142 -0.47303 1.000 13.87524 108 VAL A N 1
ATOM 681 C CA . VAL A 1 114 ? 18.90882 25.90045 -1.54158 1.000 11.53825 108 VAL A CA 1
ATOM 682 C C . VAL A 1 114 ? 18.24005 25.22847 -2.73229 1.000 10.94726 108 VAL A C 1
ATOM 683 O O . VAL A 1 114 ? 18.33308 25.71901 -3.85150 1.000 12.65654 108 VAL A O 1
ATOM 687 N N . LEU A 1 115 ? 17.54435 24.10158 -2.50659 1.000 12.39648 109 LEU A N 1
ATOM 688 C CA . LEU A 1 115 ? 16.89913 23.43801 -3.65715 1.000 13.44346 109 LEU A CA 1
ATOM 689 C C . LEU A 1 115 ? 15.85382 24.33668 -4.29792 1.000 12.81367 109 LEU A C 1
ATOM 690 O O . LEU A 1 115 ? 15.77964 24.45135 -5.51967 1.000 12.62454 109 LEU A O 1
ATOM 695 N N . ALA A 1 116 ? 15.00385 24.97749 -3.48306 1.000 13.10952 110 ALA A N 1
ATOM 696 C CA . ALA A 1 116 ? 13.98675 25.84289 -4.07605 1.000 12.89840 110 ALA A CA 1
ATOM 697 C C . ALA A 1 116 ? 14.62325 26.98532 -4.84301 1.000 13.46185 110 ALA A C 1
ATOM 698 O O . ALA A 1 116 ? 14.09297 27.42344 -5.86864 1.000 13.94756 110 ALA A O 1
ATOM 700 N N . THR A 1 117 ? 15.77121 27.50166 -4.34809 1.000 12.60365 111 THR A N 1
ATOM 701 C CA . THR A 1 117 ? 16.42538 28.56518 -5.06738 1.000 13.00025 111 THR A CA 1
ATOM 702 C C . THR A 1 117 ? 16.90150 28.06985 -6.43277 1.000 12.24683 111 THR A C 1
ATOM 703 O O . THR A 1 117 ? 16.79095 28.78803 -7.43015 1.000 13.32104 111 THR A O 1
ATOM 707 N N . GLN A 1 118 ? 17.50151 26.88222 -6.47441 1.000 12.55450 112 GLN A N 1
ATOM 708 C CA . GLN A 1 118 ? 17.97647 26.34901 -7.76637 1.000 13.00711 112 GLN A CA 1
ATOM 709 C C . GLN A 1 118 ? 16.82045 26.19849 -8.73718 1.000 14.27093 112 GLN A C 1
ATOM 710 O O . GLN A 1 118 ? 16.92989 26.58922 -9.90218 1.000 14.67569 112 GLN A O 1
ATOM 716 N N . ARG A 1 119 ? 15.69507 25.65382 -8.25130 1.000 13.85102 113 ARG A N 1
ATOM 717 C CA . ARG A 1 119 ? 14.53145 25.45190 -9.14379 1.000 13.90905 113 ARG A CA 1
ATOM 718 C C . ARG A 1 119 ? 13.99156 26.77341 -9.65016 1.000 14.79517 113 ARG A C 1
ATOM 719 O O . ARG A 1 119 ? 13.6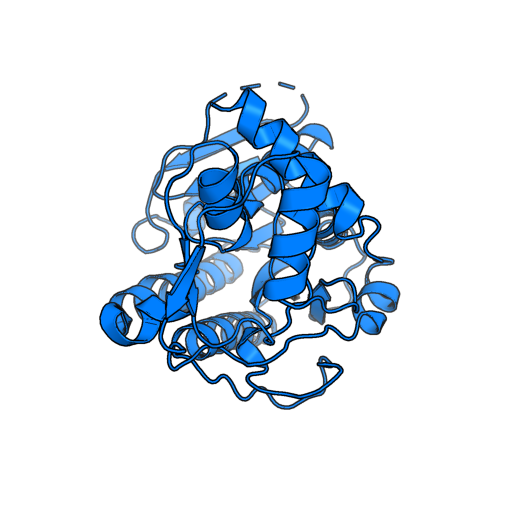7796 26.92333 -10.84660 1.000 15.42570 113 ARG A O 1
ATOM 727 N N . LEU A 1 120 ? 13.92665 27.77735 -8.77094 1.000 14.80908 114 LEU A N 1
ATOM 728 C CA . LEU A 1 120 ? 13.47172 29.08527 -9.17102 1.000 13.31423 114 LEU A CA 1
ATOM 729 C C . LEU A 1 120 ? 14.40801 29.69832 -10.20808 1.000 14.12009 114 LEU A C 1
ATOM 730 O O . LEU A 1 120 ? 13.95714 30.26025 -11.19979 1.000 14.01194 114 LEU A O 1
ATOM 735 N N . MET A 1 121 ? 15.72599 29.63972 -9.96968 1.000 12.73144 115 MET A N 1
ATOM 736 C CA . MET A 1 121 ? 16.62765 30.26264 -10.91650 1.000 12.92164 115 MET A CA 1
ATOM 737 C C . MET A 1 121 ? 16.57005 29.58116 -12.28751 1.000 13.50317 115 MET A C 1
ATOM 738 O O . MET A 1 121 ? 16.65108 30.27857 -13.30401 1.000 14.51638 115 MET A O 1
ATOM 743 N N . GLU A 1 122 ? 16.50189 28.23663 -12.31060 1.000 12.67814 116 GLU A N 1
ATOM 744 C CA . GLU A 1 122 ? 16.38579 27.55563 -13.61946 1.000 12.72366 116 GLU A CA 1
ATOM 745 C C . GLU A 1 122 ? 15.12771 28.04036 -14.33544 1.000 16.16439 116 GLU A C 1
ATOM 746 O O . GLU A 1 122 ? 15.17408 28.35093 -15.54941 1.000 14.90767 116 GLU A O 1
ATOM 752 N N . ALA A 1 123 ? 14.00517 28.13376 -13.59595 1.000 13.77281 117 ALA A N 1
ATOM 753 C CA . ALA A 1 123 ? 12.75366 28.61913 -14.18151 1.000 15.87095 117 ALA A CA 1
ATOM 754 C C . ALA A 1 123 ? 12.87945 30.05266 -14.67300 1.000 16.25179 117 ALA A C 1
ATOM 755 O O . ALA A 1 123 ? 12.33078 30.43217 -15.71003 1.000 16.37084 117 ALA A O 1
ATOM 757 N N . CYS A 1 124 ? 13.62642 30.88126 -13.95696 1.000 14.22215 118 CYS A N 1
ATOM 758 C CA . CYS A 1 124 ? 13.82337 32.23796 -14.41746 1.000 15.98854 118 CYS A CA 1
ATOM 759 C C . CYS A 1 124 ? 14.61579 32.29549 -15.72337 1.000 16.49132 118 CYS A C 1
ATOM 760 O O . CYS A 1 124 ? 14.34515 33.15189 -16.56989 1.000 17.24422 118 CYS A O 1
ATOM 763 N N . VAL A 1 125 ? 15.63499 31.44376 -15.88294 1.000 14.88617 119 VAL A N 1
ATOM 764 C CA . VAL A 1 125 ? 16.32783 31.36846 -17.18062 1.000 15.28138 119 VAL A CA 1
ATOM 765 C C . VAL A 1 125 ? 15.36114 30.92980 -18.27634 1.000 17.27411 119 VAL A C 1
ATOM 766 O O . VAL A 1 125 ? 15.30821 31.53318 -19.36156 1.000 18.99961 119 VAL A O 1
ATOM 770 N N . GLN A 1 126 ? 14.54978 29.91322 -17.98844 1.000 15.40383 120 GLN A N 1
ATOM 771 C CA . GLN A 1 126 ? 13.62217 29.40983 -19.02716 1.000 18.16099 120 GLN A CA 1
ATOM 772 C C . GLN A 1 126 ? 12.53315 30.40722 -19.38841 1.000 19.91728 120 GLN A C 1
ATOM 773 O O . GLN A 1 126 ? 12.09613 30.45463 -20.54811 1.000 20.75434 120 GLN A O 1
ATOM 779 N N . ALA A 1 127 ? 12.06345 31.18658 -18.43911 1.000 17.18339 121 ALA A N 1
ATOM 780 C CA . ALA A 1 127 ? 10.97750 32.13456 -18.66145 1.000 16.98873 121 ALA A CA 1
ATOM 781 C C . ALA A 1 127 ? 11.46849 33.49736 -19.11952 1.000 18.37459 121 ALA A C 1
ATOM 782 O O . ALA A 1 127 ? 10.63835 34.36469 -19.40377 1.000 26.23417 121 ALA A O 1
ATOM 784 N N . GLY A 1 128 ? 12.76375 33.72548 -19.22862 1.000 19.84393 122 GLY A N 1
ATOM 785 C CA . GLY A 1 128 ? 13.25258 35.01244 -19.67424 1.000 21.14972 122 GLY A CA 1
ATOM 786 C C . GLY A 1 128 ? 13.08693 36.16872 -18.69914 1.000 20.48369 122 GLY A C 1
ATOM 787 O O . GLY A 1 128 ? 13.03830 37.32841 -19.11519 1.000 23.66578 122 GLY A O 1
ATOM 788 N N . VAL A 1 129 ? 12.99972 35.88005 -17.40527 1.000 19.31178 123 VAL A N 1
ATOM 789 C CA . VAL A 1 129 ? 13.04318 36.94116 -16.40393 1.000 18.41936 123 VAL A CA 1
ATOM 790 C C . VAL A 1 129 ? 14.31568 37.76065 -16.58007 1.000 18.89572 123 VAL A C 1
ATOM 791 O O . VAL A 1 129 ? 15.38823 37.22715 -16.86283 1.000 22.31434 123 VAL A O 1
ATOM 795 N N . GLU A 1 130 ? 14.20921 39.08145 -16.39123 1.000 17.79191 124 GLU A N 1
ATOM 796 C CA . GLU A 1 130 ? 15.35560 39.95757 -16.57854 1.000 19.28187 124 GLU A CA 1
ATOM 797 C C . GLU A 1 130 ? 16.16934 40.21022 -15.31101 1.000 17.17501 124 GLU A C 1
ATOM 798 O O . GLU A 1 130 ? 17.38749 40.41495 -15.38511 1.000 20.21871 124 GLU A O 1
ATOM 804 N N . ARG A 1 131 ? 15.52153 40.22185 -14.15216 1.000 18.10254 125 ARG A N 1
ATOM 805 C CA . ARG A 1 131 ? 16.23330 40.63248 -12.93821 1.000 17.61488 125 ARG A CA 1
ATOM 806 C C . ARG A 1 131 ? 15.68095 39.81852 -11.78730 1.000 16.54477 125 ARG A C 1
ATOM 807 O O . ARG A 1 131 ? 14.46078 39.69231 -11.65395 1.000 16.19153 125 ARG A O 1
ATOM 815 N N . VAL A 1 132 ? 16.57335 39.25705 -10.97221 1.000 15.61066 126 VAL A N 1
ATOM 816 C CA . VAL A 1 132 ? 16.16704 38.51528 -9.78076 1.000 14.34575 126 VAL A CA 1
ATOM 817 C C . VAL A 1 132 ? 16.90817 39.13551 -8.60759 1.000 15.18493 126 VAL A C 1
ATOM 818 O O . VAL A 1 132 ? 18.13953 39.21775 -8.61520 1.000 15.17517 126 VAL A O 1
ATOM 822 N N . VAL A 1 133 ? 16.15595 39.59879 -7.61336 1.000 14.62492 127 VAL A N 1
ATOM 823 C CA . VAL A 1 133 ? 16.71060 40.15445 -6.37945 1.000 14.60339 127 VAL A CA 1
ATOM 824 C C . VAL A 1 133 ? 16.51973 39.09604 -5.30919 1.000 14.25332 127 VAL A C 1
ATOM 825 O O . VAL A 1 133 ? 15.38631 38.68041 -5.03939 1.000 15.63817 127 VAL A O 1
ATOM 829 N N . VAL A 1 134 ? 17.62306 38.62946 -4.72275 1.000 13.23981 128 VAL A N 1
ATOM 830 C CA . VAL A 1 134 ? 17.61815 37.50977 -3.79355 1.000 14.29772 128 VAL A CA 1
ATOM 831 C C . VAL A 1 134 ? 17.88229 38.03430 -2.39214 1.000 14.50806 128 VAL A C 1
ATOM 832 O O . VAL A 1 134 ? 18.83256 38.80347 -2.17611 1.000 15.41891 128 VAL A O 1
ATOM 836 N N . ALA A 1 135 ? 17.04712 37.62472 -1.42464 1.000 13.11407 129 ALA A N 1
ATOM 837 C CA . ALA A 1 135 ? 17.32168 37.97166 -0.04145 1.000 13.19665 129 ALA A CA 1
ATOM 838 C C . ALA A 1 135 ? 18.43384 37.06608 0.47381 1.000 15.73816 129 ALA A C 1
ATOM 839 O O . ALA A 1 135 ? 18.28670 35.83238 0.52625 1.000 18.31003 129 ALA A O 1
ATOM 841 N N . SER A 1 136 ? 19.60843 37.62599 0.72459 1.000 14.25850 130 SER A N 1
ATOM 842 C CA . SER A 1 136 ? 20.65511 36.92083 1.41143 1.000 12.60137 130 SER A CA 1
ATOM 843 C C . SER A 1 136 ? 20.72122 37.48943 2.83775 1.000 15.21605 130 SER A C 1
ATOM 844 O O . SER A 1 136 ? 19.80365 38.21942 3.27039 1.000 17.58824 130 SER A O 1
ATOM 847 N N . SER A 1 137 ? 21.81696 37.23691 3.54375 1.000 11.68823 131 SER A N 1
ATOM 848 C CA . SER A 1 137 ? 21.76576 37.44671 4.99390 1.000 12.25424 131 SER A CA 1
ATOM 849 C C . SER A 1 137 ? 23.13229 37.81568 5.52816 1.000 13.07906 131 SER A C 1
ATOM 850 O O . SER A 1 137 ? 24.15787 37.32414 5.03574 1.000 12.90794 131 SER A O 1
ATOM 855 N N . SER A 1 138 ? 23.15164 38.69878 6.54072 1.000 12.48729 132 SER A N 1
ATOM 856 C CA . SER A 1 138 ? 24.40601 38.99524 7.21794 1.000 12.58643 132 SER A CA 1
ATOM 857 C C . SER A 1 138 ? 25.05383 37.77776 7.84029 1.000 12.82622 132 SER A C 1
ATOM 858 O O . SER A 1 138 ? 26.26713 37.78925 8.12559 1.000 13.08643 132 SER A O 1
ATOM 861 N N . SER A 1 139 ? 24.27850 36.68991 8.06707 1.000 12.97383 133 SER A N 1
ATOM 862 C CA . SER A 1 139 ? 24.83690 35.47861 8.62305 1.000 12.26186 133 SER A CA 1
ATOM 863 C C . SER A 1 139 ? 25.82954 34.79408 7.68753 1.000 12.04664 133 SER A C 1
ATOM 864 O O . SER A 1 139 ? 26.62259 33.95858 8.15865 1.000 14.14647 133 SER A O 1
ATOM 868 N N . VAL A 1 140 ? 25.91862 35.22386 6.42140 1.000 12.13954 134 VAL A N 1
ATOM 869 C CA . VAL A 1 140 ? 27.01684 34.67664 5.60129 1.000 13.73551 134 VAL A CA 1
ATOM 870 C C . VAL A 1 140 ? 28.38697 35.13123 6.07344 1.000 13.60105 134 VAL A C 1
ATOM 871 O O . VAL A 1 140 ? 29.39268 34.42735 5.85229 1.000 14.30441 134 VAL A O 1
ATOM 875 N N . TYR A 1 141 ? 28.45860 36.25232 6.81893 1.000 12.88651 135 TYR A N 1
ATOM 876 C CA . TYR A 1 141 ? 29.77093 36.72142 7.27174 1.000 14.69700 135 TYR A CA 1
ATOM 877 C C . TYR A 1 141 ? 30.30731 35.92702 8.43748 1.000 16.28589 135 TYR A C 1
ATOM 878 O O . TYR A 1 141 ? 31.52427 35.93790 8.67387 1.000 19.79467 135 TYR A O 1
ATOM 887 N N . GLY A 1 142 ? 29.43519 35.34774 9.25956 1.000 13.62377 136 GLY A N 1
ATOM 888 C CA . GLY A 1 142 ? 29.94177 34.67100 10.44278 1.000 14.65742 136 GLY A CA 1
ATOM 889 C C . GLY A 1 142 ? 30.33964 35.68965 11.50262 1.000 18.37896 136 GLY A C 1
ATOM 890 O O . GLY A 1 142 ? 29.81732 36.81571 11.58466 1.000 18.87434 136 GLY A O 1
ATOM 891 N N . GLY A 1 143 ? 31.31441 35.28054 12.28688 1.000 16.95334 137 GLY A N 1
ATOM 892 C CA . GLY A 1 143 ? 31.60815 35.98814 13.52468 1.000 22.77844 137 GLY A CA 1
ATOM 893 C C . GLY A 1 143 ? 32.75094 36.96880 13.45126 1.000 30.82532 137 GLY A C 1
ATOM 894 O O . GLY A 1 143 ? 33.82239 36.73353 14.02140 1.000 42.78248 137 GLY A O 1
ATOM 895 N N . ALA A 1 144 ? 32.50363 38.09372 12.80285 1.000 25.29693 138 ALA A N 1
ATOM 896 C CA . ALA A 1 144 ? 33.47323 39.17553 12.64513 1.000 26.37223 138 ALA A CA 1
ATOM 897 C C . ALA A 1 144 ? 33.23929 40.30233 13.65033 1.000 30.17245 138 ALA A C 1
ATOM 898 O O . ALA A 1 144 ? 32.09316 40.65477 13.96482 1.000 32.80667 138 ALA A O 1
ATOM 900 N N . ASP A 1 145 ? 34.33469 40.87665 14.14747 1.000 34.15864 139 ASP A N 1
ATOM 901 C CA . ASP A 1 145 ? 34.25976 42.11658 14.92134 1.000 37.48907 139 ASP A CA 1
ATOM 902 C C . ASP A 1 145 ? 34.22014 43.31198 13.97758 1.000 36.26226 139 ASP A C 1
ATOM 903 O O . ASP A 1 145 ? 34.86657 43.31301 12.92136 1.000 44.26366 139 ASP A O 1
ATOM 908 N N . GLY A 1 146 ? 33.47614 44.34328 14.37222 1.000 37.57972 140 GLY A N 1
ATOM 909 C CA . GLY A 1 146 ? 33.48637 45.51312 13.52501 1.000 29.03643 140 GLY A CA 1
ATOM 910 C C . GLY A 1 146 ? 32.76786 45.28163 12.19856 1.000 31.03330 140 GLY A C 1
ATOM 911 O O . GLY A 1 146 ? 31.82426 44.50202 12.09492 1.000 30.22483 140 GLY A O 1
ATOM 912 N N . VAL A 1 147 ? 33.21633 45.98463 11.17993 1.000 22.77517 141 VAL A N 1
ATOM 913 C CA . VAL A 1 147 ? 32.39566 46.23759 10.00243 1.000 19.69979 141 VAL A CA 1
ATOM 914 C C . VAL A 1 147 ? 32.50313 45.05999 9.03398 1.000 19.13315 141 VAL A C 1
ATOM 915 O O . VAL A 1 147 ? 33.60544 44.57170 8.73822 1.000 22.55320 141 VAL A O 1
ATOM 919 N N . MET A 1 148 ? 31.35086 44.57919 8.56421 1.000 13.37946 142 MET A N 1
ATOM 920 C CA . MET A 1 148 ? 31.26986 43.45641 7.61465 1.000 15.24470 142 MET A CA 1
ATOM 921 C C . MET A 1 148 ? 31.08639 44.01507 6.20651 1.000 12.87534 142 MET A C 1
ATOM 922 O O . MET A 1 148 ? 30.06374 44.62051 5.89384 1.000 13.80195 142 MET A O 1
ATOM 927 N N . SER A 1 149 ? 32.10598 43.83778 5.34460 1.000 14.09117 143 SER A N 1
ATOM 928 C CA . SER A 1 149 ? 32.10794 44.38796 4.00318 1.000 15.33005 143 SER A CA 1
ATOM 929 C C . SER A 1 149 ? 31.91651 43.29741 2.95705 1.000 13.83005 143 SER A C 1
ATOM 930 O O . SER A 1 149 ? 32.30563 42.14731 3.17179 1.000 14.98132 143 SER A O 1
ATOM 934 N N . GLU A 1 150 ? 31.31941 43.68905 1.84659 1.000 14.98872 144 GLU A N 1
ATOM 935 C CA . GLU A 1 150 ? 31.02546 42.73519 0.78066 1.000 15.01506 144 GLU A CA 1
ATOM 936 C C . GLU A 1 150 ? 32.28753 42.13791 0.18118 1.000 16.49283 144 GLU A C 1
ATOM 937 O O . GLU A 1 150 ? 32.17936 41.10611 -0.49514 1.000 18.05946 144 GLU A O 1
ATOM 943 N N . ASP A 1 151 ? 33.45969 42.69797 0.44078 1.000 16.93454 145 ASP A N 1
ATOM 944 C CA . ASP A 1 151 ? 34.65961 42.01205 -0.01634 1.000 22.05727 145 ASP A CA 1
ATOM 945 C C . ASP A 1 151 ? 35.26387 41.07730 1.00747 1.000 21.41044 145 ASP A C 1
ATOM 946 O O . ASP A 1 151 ? 36.33589 40.50335 0.74772 1.000 19.86697 145 ASP A O 1
ATOM 951 N N . ASP A 1 152 ? 34.61827 40.87681 2.16643 1.000 14.94276 146 ASP A N 1
ATOM 952 C CA . ASP A 1 152 ? 35.15999 39.95082 3.16544 1.000 13.61900 146 ASP A CA 1
ATOM 953 C C . ASP A 1 152 ? 34.79423 38.50545 2.81456 1.000 16.61845 146 ASP A C 1
ATOM 954 O O . ASP A 1 152 ? 33.71381 38.23828 2.27364 1.000 16.14525 146 ASP A O 1
ATOM 959 N N . LEU A 1 153 ? 35.69884 37.58526 3.09664 1.000 14.27010 147 LEU A N 1
ATOM 960 C CA . LEU A 1 153 ? 35.38681 36.16416 2.83285 1.000 14.77154 147 LEU A CA 1
ATOM 961 C C . LEU A 1 153 ? 34.21858 35.68858 3.70359 1.000 13.52816 147 LEU A C 1
ATOM 962 O O . LEU A 1 153 ? 34.27552 35.79650 4.93799 1.000 14.55423 147 LEU A O 1
ATOM 967 N N . PRO A 1 154 ? 33.19281 35.09216 3.11935 1.000 11.02825 148 PRO A N 1
ATOM 968 C CA . PRO A 1 154 ? 32.11126 34.52880 3.96259 1.000 11.11956 148 PRO A CA 1
ATOM 969 C C . PRO A 1 154 ? 32.61893 33.38470 4.80797 1.000 13.55965 148 PRO A C 1
ATOM 970 O O . PRO A 1 154 ? 33.30955 32.47224 4.34134 1.000 14.05769 148 PRO A O 1
ATOM 974 N N . ARG A 1 155 ? 32.22064 33.39360 6.08090 1.000 13.22233 149 ARG A N 1
ATOM 975 C CA . ARG A 1 155 ? 32.66483 32.37792 7.03695 1.000 13.93417 149 ARG A CA 1
ATOM 976 C C . ARG A 1 155 ? 31.49594 32.05460 7.96528 1.000 12.58401 149 ARG A C 1
ATOM 977 O O . ARG A 1 155 ? 31.57662 32.25244 9.18599 1.000 14.45714 149 ARG A O 1
ATOM 985 N N . PRO A 1 156 ? 30.36245 31.60348 7.41219 1.000 12.43238 150 PRO A N 1
ATOM 986 C CA . PRO A 1 156 ? 29.16729 31.40750 8.26986 1.000 12.38890 150 PRO A CA 1
ATOM 987 C C . PRO A 1 156 ? 29.41228 30.44600 9.41378 1.000 13.18135 150 PRO A C 1
ATOM 988 O O . PRO A 1 156 ? 30.13125 29.45075 9.30173 1.000 14.59154 150 PRO A O 1
ATOM 992 N N . LEU A 1 157 ? 28.79791 30.75888 10.55302 1.000 12.17838 15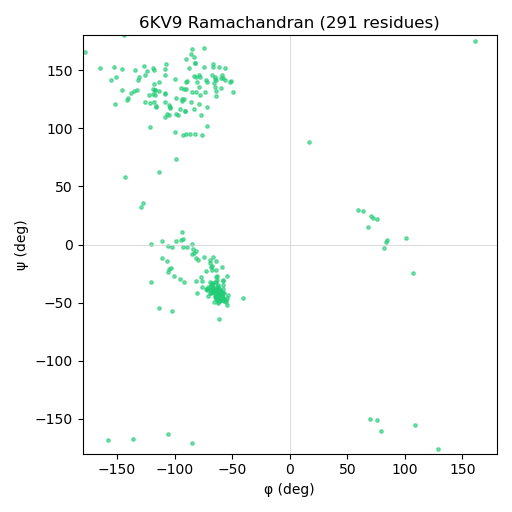1 LEU A N 1
ATOM 993 C CA . LEU A 1 157 ? 28.94489 29.94281 11.75048 1.000 12.68567 151 LEU A CA 1
ATOM 994 C C . LEU A 1 157 ? 27.70223 29.10197 12.04418 1.000 12.49378 151 LEU A C 1
ATOM 995 O O . LEU A 1 157 ? 27.70524 28.35090 13.02981 1.000 14.15969 151 LEU A O 1
ATOM 1000 N N . SER A 1 158 ? 26.64378 29.19917 11.24650 1.000 11.94336 152 SER A N 1
ATOM 1001 C CA . SER A 1 158 ? 25.46495 28.34285 11.39857 1.000 12.53791 152 SER A CA 1
ATOM 1002 C C . SER A 1 158 ? 25.13885 27.65377 10.08143 1.000 12.06161 152 SER A C 1
ATOM 1003 O O . SER A 1 158 ? 25.43353 28.18892 8.98935 1.000 12.48054 152 SER A O 1
ATOM 1006 N N . PRO A 1 159 ? 24.48988 26.49101 10.12616 1.000 10.92630 153 PRO A N 1
ATOM 1007 C CA . PRO A 1 159 ? 24.01168 25.88326 8.86039 1.000 11.19256 153 PRO A CA 1
ATOM 1008 C C . PRO A 1 159 ? 23.06807 26.80669 8.10092 1.000 12.34372 153 PRO A C 1
ATOM 1009 O O . PRO A 1 159 ? 23.10262 26.83083 6.86354 1.000 12.87823 153 PRO A O 1
ATOM 1013 N N . TYR A 1 160 ? 22.24143 27.60358 8.77309 1.000 12.11409 154 TYR A N 1
ATOM 1014 C CA . TYR A 1 160 ? 21.42221 28.59876 8.09557 1.000 10.80822 154 TYR A CA 1
ATOM 1015 C C . TYR A 1 160 ? 22.28882 29.53219 7.26036 1.000 11.68234 154 TYR A C 1
ATOM 1016 O O . TYR A 1 160 ? 21.99974 29.77585 6.08288 1.000 11.80961 154 TYR A O 1
ATOM 1025 N N . GLY A 1 161 ? 23.34726 30.07416 7.86887 1.000 11.73392 155 GLY A N 1
ATOM 1026 C CA . GLY A 1 161 ? 24.22439 30.96705 7.10305 1.000 11.58061 155 GLY A CA 1
ATOM 1027 C C . GLY A 1 161 ? 24.80808 30.28132 5.87519 1.000 10.85225 155 GLY A C 1
ATOM 1028 O O . GLY A 1 161 ? 24.95486 30.91311 4.81721 1.000 11.39050 155 GLY A O 1
ATOM 1029 N N . VAL A 1 162 ? 25.16185 28.99926 6.02190 1.000 11.38248 156 VAL A N 1
ATOM 1030 C CA . VAL A 1 162 ? 25.65429 28.24596 4.84436 1.000 10.68182 156 VAL A CA 1
ATOM 1031 C C . VAL A 1 162 ? 24.57415 28.15339 3.78292 1.000 10.80686 156 VAL A C 1
ATOM 1032 O O . VAL A 1 162 ? 24.85444 28.33094 2.59374 1.000 10.79545 156 VAL A O 1
ATOM 1036 N N . THR A 1 163 ? 23.31795 27.92005 4.17295 1.000 11.85797 157 THR A N 1
ATOM 1037 C CA . THR A 1 163 ? 22.28326 27.80437 3.12814 1.000 11.71348 157 THR A CA 1
ATOM 1038 C C . THR A 1 163 ? 22.01722 29.12758 2.43733 1.000 10.96363 157 THR A C 1
ATOM 1039 O O . THR A 1 163 ? 21.76222 29.14387 1.23095 1.000 12.44289 157 THR A O 1
ATOM 1043 N N . LYS A 1 164 ? 22.11444 30.26086 3.16304 1.000 11.22685 158 LYS A N 1
ATOM 1044 C CA . LYS A 1 164 ? 21.90373 31.54256 2.49815 1.000 12.28366 158 LYS A CA 1
ATOM 1045 C C . LYS A 1 164 ? 23.07665 31.87889 1.59460 1.000 11.28897 158 LYS A C 1
ATOM 1046 O O . LYS A 1 164 ? 22.85724 32.37691 0.47898 1.000 11.17876 158 LYS A O 1
ATOM 1052 N N . LEU A 1 165 ? 24.30848 31.55690 2.02569 1.000 11.50170 159 LEU A N 1
ATOM 1053 C CA . LEU A 1 165 ? 25.47249 31.68052 1.12955 1.000 11.34321 159 LEU A CA 1
ATOM 1054 C C . LEU A 1 165 ? 25.29669 30.84081 -0.12318 1.000 11.36284 159 LEU A C 1
ATOM 1055 O O . LEU A 1 165 ? 25.58347 31.30794 -1.24376 1.000 11.54668 159 LEU A O 1
ATOM 1060 N N . ALA A 1 166 ? 24.86298 29.57923 0.03581 1.000 11.31033 160 ALA A N 1
ATOM 1061 C CA . ALA A 1 166 ? 24.65852 28.73340 -1.14296 1.000 10.29470 160 ALA A CA 1
ATOM 1062 C C . ALA A 1 166 ? 23.57893 29.29366 -2.05154 1.000 12.21473 160 ALA A C 1
ATOM 1063 O O . ALA A 1 166 ? 23.73083 29.27057 -3.27417 1.000 12.63448 160 ALA A O 1
ATOM 1065 N N . ALA A 1 167 ? 22.46882 29.79954 -1.49019 1.000 11.93647 161 ALA A N 1
ATOM 1066 C CA . ALA A 1 167 ? 21.43058 30.38931 -2.33270 1.000 12.83883 161 ALA A CA 1
ATOM 1067 C C . ALA A 1 167 ? 21.95237 31.58718 -3.14056 1.000 12.57641 161 ALA A C 1
ATOM 1068 O O . ALA A 1 167 ? 21.69956 31.69019 -4.34695 1.000 13.61579 161 ALA A O 1
ATOM 1070 N N . GLU A 1 168 ? 22.69638 32.49948 -2.49394 1.000 12.46641 162 GLU A N 1
ATOM 1071 C CA . GLU A 1 168 ? 23.17468 33.65668 -3.23967 1.000 12.99916 162 GLU A CA 1
ATOM 1072 C C . GLU A 1 168 ? 24.23611 33.25652 -4.25957 1.000 11.69037 162 GLU A C 1
ATOM 1073 O O . GLU A 1 168 ? 24.20506 33.74985 -5.38447 1.000 12.81532 162 GLU A O 1
ATOM 1081 N N . ARG A 1 169 ? 25.15664 32.36390 -3.88673 1.000 11.71074 163 ARG A N 1
ATOM 1082 C CA . ARG A 1 169 ? 26.15269 31.91398 -4.85860 1.000 11.67413 163 ARG A CA 1
ATOM 1083 C C . ARG A 1 169 ? 25.50528 31.21037 -6.03469 1.000 12.66254 163 ARG A C 1
ATOM 1084 O O . ARG A 1 169 ? 25.93726 31.38659 -7.17543 1.000 12.95120 163 ARG A O 1
ATOM 1092 N N . LEU A 1 170 ? 24.46854 30.40689 -5.78105 1.000 12.42540 164 LEU A N 1
ATOM 1093 C CA . LEU A 1 170 ? 23.75752 29.74849 -6.88132 1.000 12.85911 164 LEU A CA 1
ATOM 1094 C C . LEU A 1 170 ? 23.10805 30.75190 -7.79194 1.000 13.94100 164 LEU A C 1
ATOM 1095 O O . LEU A 1 170 ? 23.15077 30.62461 -9.03502 1.000 13.44612 164 LEU A O 1
ATOM 1103 N N . ALA A 1 171 ? 22.44080 31.74512 -7.21914 1.000 13.54184 165 ALA A N 1
ATOM 1104 C CA . ALA A 1 171 ? 21.80028 32.75413 -8.05021 1.000 12.75760 165 ALA A CA 1
ATOM 1105 C C . ALA A 1 171 ? 22.82070 33.43854 -8.94539 1.000 12.25027 165 ALA A C 1
ATOM 1106 O O . ALA A 1 171 ? 22.56703 33.62330 -10.14839 1.000 13.37222 165 ALA A O 1
ATOM 1108 N N . LEU A 1 172 ? 23.99482 33.75441 -8.40011 1.000 13.36520 166 LEU A N 1
ATOM 1109 C CA . LEU A 1 172 ? 25.03051 34.38922 -9.21279 1.000 11.85973 166 LEU A CA 1
ATOM 1110 C C . LEU A 1 172 ? 25.57717 33.44063 -10.28017 1.000 13.05261 166 LEU A C 1
ATOM 1111 O O . LEU A 1 172 ? 25.88563 33.89029 -11.40402 1.000 12.94125 166 LEU A O 1
ATOM 1116 N N . ALA A 1 173 ? 25.67300 32.14229 -9.99391 1.000 13.36164 167 ALA A N 1
ATOM 1117 C CA . ALA A 1 173 ? 26.10256 31.17939 -11.02216 1.000 12.87667 167 ALA A CA 1
ATOM 1118 C C . ALA A 1 173 ? 25.10423 31.13762 -12.17136 1.000 13.48881 167 ALA A C 1
ATOM 1119 O O . ALA A 1 173 ? 25.51223 31.05446 -13.34002 1.000 13.90379 167 ALA A O 1
ATOM 1121 N N . PHE A 1 174 ? 23.79740 31.20851 -11.87911 1.000 12.96725 168 PHE A N 1
ATOM 1122 C CA . PHE A 1 174 ? 22.83419 31.21435 -12.98356 1.000 12.76125 168 PHE A CA 1
ATOM 1123 C C . PHE A 1 174 ? 22.96377 32.47947 -13.80456 1.000 14.47945 168 PHE A C 1
ATOM 1124 O O . PHE A 1 174 ? 22.92202 32.43636 -15.04891 1.000 14.66805 168 PHE A O 1
ATOM 1132 N N . ALA A 1 175 ? 23.15825 33.62910 -13.14426 1.000 14.49456 169 ALA A N 1
ATOM 1133 C CA . ALA A 1 175 ? 23.29326 34.88170 -13.89661 1.000 13.64729 169 ALA A CA 1
ATOM 1134 C C . ALA A 1 175 ? 24.53184 34.88175 -14.77524 1.000 15.82607 169 ALA A C 1
ATOM 1135 O O . ALA A 1 175 ? 24.55509 35.56888 -15.81147 1.000 17.90002 169 ALA A O 1
ATOM 1137 N N . ALA A 1 176 ? 25.55601 34.13428 -14.38176 1.000 13.93282 170 ALA A N 1
ATOM 1138 C CA . ALA A 1 176 ? 26.80251 34.04590 -15.14642 1.000 15.75143 170 ALA A CA 1
ATOM 1139 C C . ALA A 1 176 ? 26.70629 33.10056 -16.34420 1.000 16.54833 170 ALA A C 1
ATOM 1140 O O . ALA A 1 176 ? 27.63189 33.12108 -17.17231 1.000 17.69862 170 ALA A O 1
ATOM 1142 N N . ARG A 1 177 ? 25.66190 32.27092 -16.44435 1.000 16.02497 171 ARG A N 1
ATOM 1143 C CA . ARG A 1 177 ? 25.54684 31.37572 -17.60395 1.000 15.94062 171 ARG A CA 1
ATOM 1144 C C . ARG A 1 177 ? 25.48658 32.16699 -18.90516 1.000 17.61014 171 ARG A C 1
ATOM 1145 O O . ARG A 1 177 ? 24.80948 33.18503 -19.00654 1.000 18.71505 171 ARG A O 1
ATOM 1153 N N . GLY A 1 178 ? 26.12119 31.59405 -19.93031 1.000 20.87899 172 GLY A N 1
ATOM 1154 C CA . GLY A 1 178 ? 26.13112 32.29074 -21.21026 1.000 21.65324 172 GLY A CA 1
ATOM 1155 C C . GLY A 1 178 ? 24.78298 32.38068 -21.89738 1.000 26.60711 172 GLY A C 1
ATOM 1156 O O . GLY A 1 178 ? 24.60730 33.21318 -22.80068 1.000 25.37078 172 GLY A O 1
ATOM 1157 N N . ASP A 1 179 ? 23.83429 31.53733 -21.52153 1.000 19.31915 173 ASP A N 1
ATOM 1158 C CA . ASP A 1 179 ? 22.49971 31.56028 -22.07897 1.000 23.36270 173 ASP A CA 1
ATOM 1159 C C . ASP A 1 179 ? 21.52705 32.41111 -21.28760 1.000 25.60915 173 ASP A C 1
ATOM 1160 O O . ASP A 1 179 ? 20.35312 32.48625 -21.65135 1.000 31.63566 173 ASP A O 1
ATOM 1165 N N . ALA A 1 180 ? 21.96518 33.00357 -20.17280 1.000 25.24300 174 ALA A N 1
ATOM 1166 C CA . ALA A 1 180 ? 21.08201 33.75066 -19.29514 1.000 27.07595 174 ALA A CA 1
ATOM 1167 C C . ALA A 1 180 ? 21.15752 35.21652 -19.69278 1.000 28.65401 174 ALA A C 1
ATOM 1168 O O . ALA A 1 180 ? 22.24199 35.74543 -19.95573 1.000 37.46642 174 ALA A O 1
ATOM 1170 N N . GLU A 1 181 ? 20.00151 35.83818 -19.78208 1.000 24.76879 175 GLU A N 1
ATOM 1171 C CA . GLU A 1 181 ? 19.91361 37.27275 -19.97081 1.000 29.59083 175 GLU A CA 1
ATOM 1172 C C . GLU A 1 181 ? 19.30070 37.80524 -18.69012 1.000 23.99806 175 GLU A C 1
ATOM 1173 O O . GLU A 1 181 ? 18.17222 38.30121 -18.66586 1.000 29.99110 175 GLU A O 1
ATOM 1179 N N . LEU A 1 182 ? 20.00472 37.61065 -17.60228 1.000 22.94127 176 LEU A N 1
ATOM 1180 C CA . LEU A 1 182 ? 19.44839 38.08538 -16.34009 1.000 22.60728 176 LEU A CA 1
ATOM 1181 C C . LEU A 1 182 ? 20.55745 38.56673 -15.44317 1.000 20.42182 176 LEU A C 1
ATOM 1182 O O . LEU A 1 182 ? 21.69383 38.06329 -15.47655 1.000 22.67564 176 LEU A O 1
ATOM 1187 N N . SER A 1 183 ? 20.20024 39.51604 -14.59288 1.000 17.75280 177 SER A N 1
ATOM 1188 C CA . SER A 1 183 ? 21.12620 39.98147 -13.58355 1.000 17.38084 177 SER A CA 1
ATOM 1189 C C . SER A 1 183 ? 20.53051 39.67698 -12.21071 1.000 17.00907 177 SER A C 1
ATOM 1190 O O . SER A 1 183 ? 19.29463 39.69203 -12.03090 1.000 19.23023 177 SER A O 1
ATOM 1194 N N . VAL A 1 184 ? 21.41645 39.45766 -11.25553 1.000 15.30812 178 VAL A N 1
ATOM 1195 C CA . VAL A 1 184 ? 21.02146 39.13731 -9.87937 1.000 16.59049 178 VAL A CA 1
ATOM 1196 C C . VAL A 1 184 ? 21.51256 40.23333 -8.94975 1.000 14.95567 178 VAL A C 1
ATOM 1197 O O . VAL A 1 184 ? 22.67404 40.62931 -9.01245 1.000 16.85457 178 VAL A O 1
ATOM 1201 N N . GLY A 1 185 ? 20.62435 40.70714 -8.06489 1.000 15.74077 179 GLY A N 1
ATOM 1202 C CA . GLY A 1 185 ? 21.00894 41.56373 -6.96284 1.000 14.44120 179 GLY A CA 1
ATOM 1203 C C . GLY A 1 185 ? 20.87933 40.74450 -5.70792 1.000 16.41523 179 GLY A C 1
ATOM 1204 O O . GLY A 1 185 ? 19.74829 40.38543 -5.34570 1.000 19.56142 179 GLY A O 1
ATOM 1205 N N . ALA A 1 186 ? 21.99007 40.39718 -5.08953 1.000 12.96273 180 ALA A N 1
ATOM 1206 C CA . ALA A 1 186 ? 21.98002 39.61008 -3.84289 1.000 13.33522 180 ALA A CA 1
ATOM 1207 C C . ALA A 1 186 ? 22.10216 40.59631 -2.69167 1.000 14.24472 180 ALA A C 1
ATOM 1208 O O . ALA A 1 186 ? 23.16234 41.22448 -2.53553 1.000 14.63292 180 ALA A O 1
ATOM 1210 N N . LEU A 1 187 ? 21.03300 40.74620 -1.90943 1.000 15.00716 181 LEU A N 1
ATOM 1211 C CA . LEU A 1 187 ? 20.98672 41.75289 -0.85091 1.000 13.76117 181 LEU A CA 1
ATOM 1212 C C . LEU A 1 187 ? 21.17493 41.03995 0.47316 1.000 14.34652 181 LEU A C 1
ATOM 1213 O O . LEU A 1 187 ? 20.34566 40.22025 0.86178 1.000 15.29213 181 LEU A O 1
ATOM 1218 N N . ARG A 1 188 ? 22.25962 41.36349 1.17890 1.000 11.95594 182 ARG A N 1
ATOM 1219 C CA . ARG A 1 188 ? 22.53660 40.77319 2.50294 1.000 12.65573 182 ARG A CA 1
ATOM 1220 C C . ARG A 1 188 ? 21.89961 41.67756 3.54134 1.000 14.87913 182 ARG A C 1
ATOM 1221 O O . ARG A 1 188 ? 22.49267 42.67061 3.97568 1.000 13.63525 182 ARG A O 1
ATOM 1229 N N . PHE A 1 189 ? 20.68719 41.33048 3.95480 1.000 14.06537 183 PHE A N 1
ATOM 1230 C CA . PHE A 1 189 ? 20.00955 42.13087 4.97475 1.000 13.39447 183 PHE A CA 1
ATOM 1231 C C . PHE A 1 189 ? 20.62317 41.86591 6.34416 1.000 13.62592 183 PHE A C 1
ATOM 1232 O O . PHE A 1 189 ? 21.10906 40.76860 6.64176 1.000 13.34694 183 PHE A O 1
ATOM 1240 N N . PHE A 1 190 ? 20.52177 42.87775 7.21257 1.000 12.79521 184 PHE A N 1
ATOM 1241 C CA . PHE A 1 190 ? 20.94765 42.81806 8.61106 1.000 12.11472 184 PHE A CA 1
ATOM 1242 C C . PHE A 1 190 ? 19.75769 42.97516 9.55523 1.000 14.94274 184 PHE A C 1
ATOM 1243 O O . PHE A 1 190 ? 19.06833 44.00732 9.54933 1.000 16.66402 184 PHE A O 1
ATOM 1251 N N . THR A 1 191 ? 19.54152 41.94524 10.36943 1.000 14.41960 185 THR A N 1
ATOM 1252 C CA . THR A 1 191 ? 18.52188 41.80618 11.42299 1.000 12.38333 185 THR A CA 1
ATOM 1253 C C . THR A 1 191 ? 17.37551 42.80104 11.33741 1.000 13.61512 185 THR A C 1
ATOM 1254 O O . THR A 1 191 ? 17.39042 43.89073 11.93610 1.000 14.35279 185 THR A O 1
ATOM 1258 N N . VAL A 1 192 ? 16.36207 42.43117 10.58790 1.000 11.45571 186 VAL A N 1
ATOM 1259 C CA . VAL A 1 192 ? 15.27193 43.32501 10.22602 1.000 12.37040 186 VAL A CA 1
ATOM 1260 C C . VAL A 1 192 ? 14.16586 43.24066 11.28504 1.000 12.93976 186 VAL A C 1
ATOM 1261 O O . VAL A 1 192 ? 13.88539 42.17701 11.86902 1.000 13.22031 186 VAL A O 1
ATOM 1265 N N . TYR A 1 193 ? 13.59395 44.40261 11.59220 1.000 13.10855 187 TYR A N 1
ATOM 1266 C CA . TYR A 1 193 ? 12.54567 44.49292 12.60870 1.000 12.84267 187 TYR A CA 1
ATOM 1267 C C . TYR A 1 193 ? 11.54326 45.55001 12.14510 1.000 12.74960 187 TYR A C 1
ATOM 1268 O O . TYR A 1 193 ? 11.68676 46.19030 11.10254 1.000 14.54446 187 TYR A O 1
ATOM 1277 N N . GLY A 1 194 ? 10.50750 45.75142 12.97746 1.000 15.06120 188 GLY A N 1
ATOM 1278 C CA . GLY A 1 194 ? 9.45567 46.68566 12.66562 1.000 17.06642 188 GLY A CA 1
ATOM 1279 C C . GLY A 1 194 ? 8.09412 46.05145 12.79699 1.000 14.21645 188 GLY A C 1
ATOM 1280 O O . GLY A 1 194 ? 7.96329 44.88182 13.17746 1.000 15.10292 188 GLY A O 1
ATOM 1281 N N . PRO A 1 195 ? 7.06166 46.83014 12.43936 1.000 16.74571 189 PRO A N 1
ATOM 1282 C CA . PRO A 1 195 ? 5.69290 46.29447 12.37481 1.000 19.64664 189 PRO A CA 1
ATOM 1283 C C . PRO A 1 195 ? 5.66481 44.99109 11.58992 1.000 18.25129 189 PRO A C 1
ATOM 1284 O O . PRO A 1 195 ? 6.24506 44.88749 10.50492 1.000 18.39874 189 PRO A O 1
ATOM 1288 N N . GLY A 1 196 ? 5.02857 43.97726 12.16593 1.000 17.04064 190 GLY A N 1
ATOM 1289 C CA . GLY A 1 196 ? 4.90547 42.69447 11.51071 1.000 18.51305 190 GLY A CA 1
ATOM 1290 C C . GLY A 1 196 ? 6.08276 41.76257 11.68256 1.000 15.64247 190 GLY A C 1
ATOM 1291 O O . GLY A 1 196 ? 6.07941 40.67480 11.07652 1.000 17.64413 190 GLY A O 1
ATOM 1292 N N . GLN A 1 197 ? 7.08941 42.13978 12.46735 1.000 15.05391 191 GLN A N 1
ATOM 1293 C CA . GLN A 1 197 ? 8.25573 41.27856 12.59789 1.000 16.01144 191 GLN A CA 1
ATOM 1294 C C . GLN A 1 197 ? 7.87200 39.84709 12.94460 1.000 14.90601 191 GLN A C 1
ATOM 1295 O O . GLN A 1 197 ? 6.97248 39.60707 13.75787 1.000 17.11910 191 GLN A O 1
ATOM 1301 N N . ARG A 1 198 ? 8.57828 38.87381 12.34019 1.000 15.58301 192 ARG A N 1
ATOM 1302 C CA . ARG A 1 198 ? 8.32391 37.47167 12.67508 1.000 17.52076 192 ARG A CA 1
ATOM 1303 C C . ARG A 1 198 ? 8.38181 37.25067 14.18163 1.000 17.20203 192 ARG A C 1
ATOM 1304 O O . ARG A 1 198 ? 9.30714 37.73172 14.85439 1.000 17.77570 192 ARG A O 1
ATOM 1312 N N . PRO A 1 199 ? 7.49339 36.43285 14.73934 1.000 18.24060 193 PRO A N 1
ATOM 1313 C CA . PRO A 1 199 ? 7.41323 36.33357 16.19623 1.000 17.73459 193 PRO A CA 1
ATOM 1314 C C . PRO A 1 199 ? 8.53202 35.55194 16.84588 1.000 19.86596 193 PRO A C 1
ATOM 1315 O O . PRO A 1 199 ? 8.67616 35.62320 18.06300 1.000 20.10482 193 PRO A O 1
ATOM 1319 N N . ASP A 1 200 ? 9.38311 34.83668 16.08912 1.000 15.40243 194 ASP A N 1
ATOM 1320 C CA . ASP A 1 200 ? 10.52233 34.17524 16.68175 1.000 15.10490 194 ASP A CA 1
ATOM 1321 C C . ASP A 1 200 ? 11.73544 35.08903 16.87648 1.000 13.69548 194 ASP A C 1
ATOM 1322 O O . ASP A 1 200 ? 12.69926 34.66953 17.50353 1.000 16.28051 194 ASP A O 1
ATOM 1327 N N . MET A 1 201 ? 11.68335 36.32335 16.36990 1.000 13.92947 195 MET A N 1
ATOM 1328 C CA . MET A 1 201 ? 12.84836 37.19056 16.47806 1.000 13.87089 195 MET A CA 1
ATOM 1329 C C . MET A 1 201 ? 12.87880 37.88256 17.84479 1.000 16.03413 195 MET A C 1
ATOM 1330 O O . MET A 1 201 ? 11.85392 37.93967 18.56921 1.000 15.16586 195 MET A O 1
ATOM 1335 N N . PHE A 1 202 ? 14.06274 38.38593 18.19747 1.000 12.60414 196 PHE A N 1
ATOM 1336 C CA . PHE A 1 202 ? 14.25664 38.90587 19.57071 1.000 13.60120 196 PHE A CA 1
ATOM 1337 C C . PHE A 1 202 ? 13.34117 40.08503 19.87001 1.000 14.96381 196 PHE A C 1
ATOM 1338 O O . PHE A 1 202 ? 12.69609 40.11577 20.93057 1.000 14.71853 196 PHE A O 1
ATOM 1346 N N . ILE A 1 203 ? 13.29310 41.09022 19.00610 1.000 12.98315 197 ILE A N 1
ATOM 1347 C CA . ILE A 1 203 ? 12.51805 42.29174 19.36623 1.000 12.82856 197 ILE A CA 1
ATOM 1348 C C . ILE A 1 203 ? 11.04037 41.95332 19.54629 1.000 14.81301 197 ILE A C 1
ATOM 1349 O O . ILE A 1 203 ? 10.41265 42.40058 20.52475 1.000 15.27374 197 ILE A O 1
ATOM 1354 N N . SER A 1 204 ? 10.45965 41.12958 18.65608 1.000 13.53158 198 SER A N 1
ATOM 1355 C CA . SER A 1 204 ? 9.07595 40.67911 18.84604 1.000 13.11953 198 SER A CA 1
ATOM 1356 C C . SER A 1 204 ? 8.90542 39.97703 20.20056 1.000 14.87905 198 SER A C 1
ATOM 1357 O O . SER A 1 204 ? 7.95593 40.27986 20.97877 1.000 15.15842 198 SER A O 1
ATOM 1360 N N . ARG A 1 205 ? 9.79656 39.03862 20.51824 1.000 13.26470 199 ARG A N 1
ATOM 1361 C CA . ARG A 1 205 ? 9.66319 38.32923 21.79987 1.000 14.65193 199 ARG A CA 1
ATOM 1362 C C . ARG A 1 205 ? 9.79379 39.29878 22.95924 1.000 15.41180 199 ARG A C 1
ATOM 1363 O O . ARG A 1 205 ? 9.08396 39.16521 23.96824 1.000 17.36940 199 ARG A O 1
ATOM 1371 N N . LEU A 1 206 ? 10.69803 40.27343 22.85904 1.000 14.29808 200 LEU A N 1
ATOM 1372 C CA . LEU A 1 206 ? 10.93411 41.18432 23.97513 1.000 15.45623 200 LEU A CA 1
ATOM 1373 C C . LEU A 1 206 ? 9.72286 42.08995 24.16120 1.000 17.19034 200 LEU A C 1
ATOM 1374 O O . LEU A 1 206 ? 9.33073 42.40259 25.30961 1.000 15.67429 200 LEU A O 1
ATOM 1379 N N . ILE A 1 207 ? 9.10008 42.49230 23.07334 1.000 14.07184 201 ILE A N 1
ATOM 1380 C CA . ILE A 1 207 ? 7.89805 43.31161 23.15514 1.000 13.75895 201 ILE A CA 1
ATOM 1381 C C . ILE A 1 207 ? 6.76558 42.51773 23.81860 1.000 18.11278 201 ILE A C 1
ATOM 1382 O O . ILE A 1 207 ? 6.04974 43.04724 24.68575 1.000 16.96760 201 ILE A O 1
ATOM 1387 N N . ARG A 1 208 ? 6.62835 41.22474 23.51154 1.000 16.80162 202 ARG A N 1
ATOM 1388 C CA . ARG A 1 208 ? 5.60918 40.43269 24.21883 1.000 17.94064 202 ARG A CA 1
ATOM 1389 C C . ARG A 1 208 ? 5.97582 40.28238 25.68338 1.000 19.25998 202 ARG A C 1
ATOM 1390 O O . ARG A 1 208 ? 5.08258 40.22700 26.54823 1.000 18.52017 202 ARG A O 1
ATOM 1398 N N . ALA A 1 209 ? 7.26353 40.20030 25.98910 1.000 16.22082 203 ALA A N 1
ATOM 1399 C CA . ALA A 1 209 ? 7.70140 40.10061 27.37989 1.000 16.38991 203 ALA A CA 1
ATOM 1400 C C . ALA A 1 209 ? 7.45398 41.38210 28.13706 1.000 17.19821 203 ALA A C 1
ATOM 1401 O O . ALA A 1 209 ? 7.53345 41.38300 29.37494 1.000 19.42205 203 ALA A O 1
ATOM 1403 N N . THR A 1 210 ? 7.20324 42.47355 27.42362 1.000 16.20993 204 THR A N 1
ATOM 1404 C CA . THR A 1 210 ? 7.00991 43.78146 28.06228 1.000 16.14406 204 THR A CA 1
ATOM 1405 C C . THR A 1 210 ? 5.52818 44.12809 28.11121 1.000 17.49785 204 THR A C 1
ATOM 1406 O O . THR A 1 210 ? 4.96682 44.38285 29.19483 1.000 16.49661 204 THR A O 1
ATOM 1410 N N . LEU A 1 211 ? 4.87264 44.15923 26.97400 1.000 17.24428 205 LEU A N 1
ATOM 1411 C CA . LEU A 1 211 ? 3.44809 44.48935 26.90168 1.000 15.51814 205 LEU A CA 1
ATOM 1412 C C . LEU A 1 211 ? 2.57707 43.40258 27.51332 1.000 19.34239 205 LEU A C 1
ATOM 1413 O O . LEU A 1 211 ? 1.49267 43.71841 28.03652 1.000 19.44208 205 LEU A O 1
ATOM 1418 N N . ARG A 1 212 ? 2.98243 42.13404 27.43070 1.000 16.82676 206 ARG A N 1
ATOM 1419 C CA . ARG A 1 212 ? 2.12964 41.02457 27.88029 1.000 18.44854 206 ARG A CA 1
ATOM 1420 C C . ARG A 1 212 ? 2.77739 40.19837 28.98432 1.000 18.03514 206 ARG A C 1
ATOM 1421 O O . ARG A 1 212 ? 2.17372 39.21805 29.42766 1.000 21.19686 206 ARG A O 1
ATOM 1429 N N . GLY A 1 213 ? 4.00160 40.54227 29.42693 1.000 16.36729 207 GLY A N 1
ATOM 1430 C CA . GLY A 1 213 ? 4.70793 39.80641 30.45216 1.000 16.85297 207 GLY A CA 1
ATOM 1431 C C . GLY A 1 213 ? 4.97134 38.35560 30.12770 1.000 21.60064 207 GLY A C 1
ATOM 1432 O O . GLY A 1 213 ? 5.05820 37.53620 31.04719 1.000 22.27101 207 GLY A O 1
ATOM 1433 N N . GLU A 1 214 ? 5.13021 38.01562 28.83224 1.000 20.55512 208 GLU A N 1
ATOM 1434 C CA . GLU A 1 214 ? 5.43306 36.63437 28.46540 1.000 24.73528 208 GLU A CA 1
ATOM 1435 C C . GLU A 1 214 ? 6.94543 36.50496 28.41748 1.000 23.38166 208 GLU A C 1
ATOM 1436 O O . GLU A 1 214 ? 7.57507 37.15563 27.57682 1.000 21.23802 208 GLU A O 1
ATOM 1442 N N . PRO A 1 215 ? 7.57059 35.70765 29.28224 1.000 18.91506 209 PRO A N 1
ATOM 1443 C CA . PRO A 1 215 ? 9.01285 35.84236 29.50225 1.000 16.82631 209 PRO A CA 1
ATOM 1444 C C . PRO A 1 215 ? 9.80469 35.50719 28.24682 1.000 19.69545 209 PRO A C 1
ATOM 1445 O O . PRO A 1 215 ? 9.42706 34.62383 27.47395 1.000 23.41455 209 PRO A O 1
ATOM 1449 N N . VAL A 1 216 ? 10.87344 36.26237 28.05355 1.000 18.76070 210 VAL A N 1
ATOM 1450 C CA . VAL A 1 216 ? 11.84322 36.01409 26.98259 1.000 18.18746 210 VAL A CA 1
ATOM 1451 C C . VAL A 1 216 ? 13.15113 35.62038 27.63321 1.000 16.77127 210 VAL A C 1
ATOM 1452 O O . VAL A 1 216 ? 13.57744 36.19756 28.64579 1.000 19.55611 210 VAL A O 1
ATOM 1456 N N . GLU A 1 217 ? 13.81852 34.64132 27.02740 1.000 15.94722 211 GLU A N 1
ATOM 1457 C CA . GLU A 1 217 ? 15.10805 34.21967 27.48707 1.000 17.87824 211 GLU A CA 1
ATOM 1458 C C . GLU A 1 217 ? 16.13866 35.03118 26.72812 1.000 19.42302 211 GLU A C 1
ATOM 1459 O O . GLU A 1 217 ? 16.01739 35.21573 25.49947 1.000 19.79508 211 GLU A O 1
ATOM 1465 N N . ILE A 1 218 ? 17.12208 35.55535 27.43683 1.000 18.32785 212 ILE A N 1
ATOM 1466 C CA . ILE A 1 218 ? 18.27279 36.17367 26.77812 1.000 21.34441 212 ILE A CA 1
ATOM 1467 C C . ILE A 1 218 ? 19.35982 35.12560 26.64880 1.000 20.45748 212 ILE A C 1
ATOM 1468 O O . ILE A 1 218 ? 19.76856 34.51206 27.62879 1.000 23.41941 212 ILE A O 1
ATOM 1473 N N . TYR A 1 219 ? 19.84239 34.90240 25.43982 1.000 15.99716 213 TYR A N 1
ATOM 1474 C CA . TYR A 1 219 ? 20.74549 33.78676 25.14985 1.000 19.26436 213 TYR A CA 1
ATOM 1475 C C . TYR A 1 219 ? 22.18021 34.25646 25.28474 1.000 27.61791 213 TYR A C 1
ATOM 1476 O O . TYR A 1 219 ? 22.79311 34.67221 24.29048 1.000 28.87758 213 TYR A O 1
ATOM 1485 N N . GLY A 1 220 ? 22.76338 34.06669 26.45948 1.000 19.69714 214 GLY A N 1
ATOM 1486 C CA . GLY A 1 220 ? 24.06258 34.58291 26.77196 1.000 21.09571 214 GLY A CA 1
ATOM 1487 C C . GLY A 1 220 ? 23.93078 35.72026 27.75905 1.000 20.71506 214 GLY A C 1
ATOM 1488 O O . GLY A 1 220 ? 22.93445 35.83587 28.46487 1.000 26.92496 214 GLY A O 1
ATOM 1489 N N . ASP A 1 221 ? 24.91702 36.60700 27.75062 1.000 18.20443 215 ASP A N 1
ATOM 1490 C CA . ASP A 1 221 ? 24.90934 37.70381 28.72021 1.000 19.60806 215 ASP A CA 1
ATOM 1491 C C . ASP A 1 221 ? 24.28851 38.98407 28.19471 1.000 19.18889 215 ASP A C 1
ATOM 1492 O O . ASP A 1 221 ? 24.27100 39.99274 28.91901 1.000 20.63965 215 ASP A O 1
ATOM 1497 N N . GLY A 1 222 ? 23.75469 38.97292 26.96396 1.000 16.83978 216 GLY A N 1
ATOM 1498 C CA . GLY A 1 222 ? 23.10688 40.12325 26.41321 1.000 19.66125 216 GLY A CA 1
ATOM 1499 C C . GLY A 1 222 ? 24.03722 41.15640 25.81648 1.000 15.11513 216 GLY A C 1
ATOM 1500 O O . GLY A 1 222 ? 23.55918 42.17640 25.31087 1.000 15.82771 216 GLY A O 1
ATOM 1501 N N . THR A 1 223 ? 25.37131 40.94388 25.90902 1.000 15.63397 217 THR A N 1
ATOM 1502 C CA . THR A 1 223 ? 26.28994 41.92317 25.33840 1.000 16.11148 217 THR A CA 1
ATOM 1503 C C . THR A 1 223 ? 26.48564 41.75507 23.83322 1.000 16.33818 217 THR A C 1
ATOM 1504 O O . THR A 1 223 ? 27.11430 42.61921 23.21049 1.000 17.43233 217 THR A O 1
ATOM 1508 N N . GLN A 1 224 ? 25.91063 40.70358 23.25404 1.000 15.33607 218 GLN A N 1
ATOM 1509 C CA . GLN A 1 224 ? 25.98770 40.56192 21.79477 1.000 15.00368 218 GLN A CA 1
ATOM 1510 C C . GLN A 1 224 ? 25.30257 41.73054 21.12240 1.000 16.36442 218 GLN A C 1
ATOM 1511 O O . GLN A 1 224 ? 24.37201 42.32826 21.66569 1.000 16.73773 218 GLN A O 1
ATOM 1517 N N . LEU A 1 225 ? 25.74708 42.04720 19.90231 1.000 16.37248 219 LEU A N 1
ATOM 1518 C CA . LEU A 1 225 ? 25.26994 43.23297 19.20634 1.000 15.61782 219 LEU A CA 1
ATOM 1519 C C . LEU A 1 225 ? 24.69216 42.85946 17.85415 1.000 15.88728 219 LEU A C 1
ATOM 1520 O O . LEU A 1 225 ? 25.13358 41.89371 17.22725 1.000 15.30324 219 LEU A O 1
ATOM 1525 N N . ARG A 1 226 ? 23.72162 43.63409 17.42824 1.000 13.32911 220 ARG A N 1
ATOM 1526 C CA . ARG A 1 226 ? 23.21714 43.50845 16.06128 1.000 12.94128 220 ARG A CA 1
ATOM 1527 C C . ARG A 1 226 ? 23.06384 44.86663 15.42413 1.000 14.81716 220 ARG A C 1
ATOM 1528 O O . ARG A 1 226 ? 22.67813 45.84985 16.07300 1.000 15.24738 220 ARG A O 1
ATOM 1536 N N . ASP A 1 227 ? 23.22401 44.88141 14.10577 1.000 12.36815 221 ASP A N 1
ATOM 1537 C CA . ASP A 1 227 ? 22.84167 46.01101 13.26464 1.000 12.56713 221 ASP A CA 1
ATOM 1538 C C . ASP A 1 227 ? 21.36891 45.79284 12.92231 1.000 15.38058 221 ASP A C 1
ATOM 1539 O O . ASP A 1 227 ? 21.03302 45.01279 12.03523 1.000 17.32233 221 ASP A O 1
ATOM 1544 N N . PHE A 1 228 ? 20.46581 46.40195 13.68225 1.000 13.57325 222 PHE A N 1
ATOM 1545 C CA . PHE A 1 228 ? 19.02490 46.22819 13.51357 1.000 13.10371 222 PHE A CA 1
ATOM 1546 C C . PHE A 1 228 ? 18.53212 47.21402 12.46050 1.000 14.10063 222 PHE A C 1
ATOM 1547 O O . PHE A 1 228 ? 18.72956 48.44005 12.59238 1.000 14.65411 222 PHE A O 1
ATOM 1555 N N . THR A 1 229 ? 17.89772 46.70169 11.39832 1.000 13.40135 223 THR A N 1
ATOM 1556 C CA . THR A 1 229 ? 17.51069 47.53069 10.26563 1.000 12.41301 223 THR A CA 1
ATOM 1557 C C . THR A 1 229 ? 15.98934 47.51708 10.15531 1.000 15.17364 223 THR A C 1
ATOM 1558 O O . THR A 1 229 ? 15.36703 46.43872 10.17531 1.000 14.59797 223 THR A O 1
ATOM 1562 N N . HIS A 1 230 ? 15.37297 48.69470 10.08267 1.000 14.61394 224 HIS A N 1
ATOM 1563 C CA . HIS A 1 230 ? 13.91511 48.73839 10.03997 1.000 15.61671 224 HIS A CA 1
ATOM 1564 C C . HIS A 1 230 ? 13.40613 48.26370 8.66789 1.000 15.50590 224 HIS A C 1
ATOM 1565 O O . HIS A 1 230 ? 13.96318 48.60502 7.61536 1.000 15.51815 224 HIS A O 1
ATOM 1572 N N . VAL A 1 231 ? 12.29424 47.51689 8.68502 1.000 15.24031 225 VAL A N 1
ATOM 1573 C CA . VAL A 1 231 ? 11.72022 46.95331 7.45769 1.000 14.66809 225 VAL A CA 1
ATOM 1574 C C . VAL A 1 231 ? 11.38285 48.02336 6.42273 1.000 15.30490 225 VAL A C 1
ATOM 1575 O O . VAL A 1 231 ? 11.45630 47.75244 5.21228 1.000 16.21906 225 VAL A O 1
ATOM 1579 N N . SER A 1 232 ? 11.01565 49.24264 6.82695 1.000 16.47477 226 SER A N 1
ATOM 1580 C CA . SER A 1 232 ? 10.71480 50.25513 5.80107 1.000 15.99823 226 SER A CA 1
ATOM 1581 C C . SER A 1 232 ? 11.95670 50.57379 4.96360 1.000 17.58163 226 SER A C 1
ATOM 1582 O O . SER A 1 232 ? 11.85576 50.79938 3.74441 1.000 17.07211 226 SER A O 1
ATOM 1585 N N . ASP A 1 233 ? 13.13825 50.57296 5.59477 1.000 16.41476 227 ASP A N 1
ATOM 1586 C CA . ASP A 1 233 ? 14.37147 50.81217 4.84609 1.000 16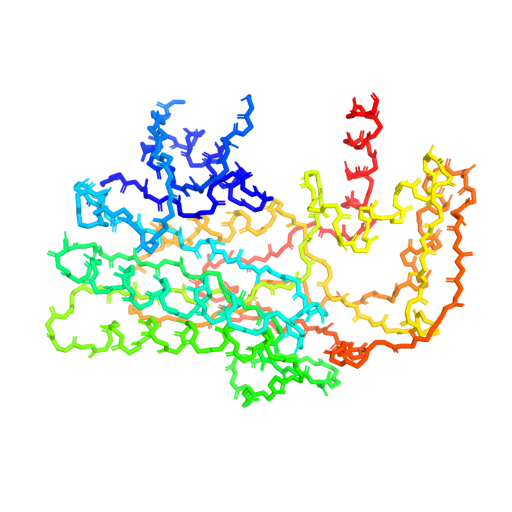.34690 227 ASP A CA 1
ATOM 1587 C C . ASP A 1 233 ? 14.71190 49.62316 3.96109 1.000 17.93565 227 ASP A C 1
ATOM 1588 O O . ASP A 1 233 ? 15.14091 49.80275 2.81186 1.000 16.28613 227 ASP A O 1
ATOM 1593 N N . VAL A 1 234 ? 14.48930 48.40572 4.46343 1.000 14.58761 228 VAL A N 1
ATOM 1594 C CA . VAL A 1 234 ? 14.71887 47.22810 3.62417 1.000 14.43965 228 VAL A CA 1
ATOM 1595 C C . VAL A 1 234 ? 13.82584 47.24123 2.39724 1.000 16.25946 228 VAL A C 1
ATOM 1596 O O . VAL A 1 234 ? 14.29170 46.95239 1.28650 1.000 16.12807 228 VAL A O 1
ATOM 1600 N N . VAL A 1 235 ? 12.54999 47.60574 2.55646 1.000 16.02249 229 VAL A N 1
ATOM 1601 C CA . VAL A 1 235 ? 11.64320 47.64841 1.40514 1.000 15.89452 229 VAL A CA 1
ATOM 1602 C C . VAL A 1 235 ? 12.05724 48.73558 0.43477 1.000 17.08046 229 VAL A C 1
ATOM 1603 O O . VAL A 1 235 ? 12.03371 48.53139 -0.78819 1.000 19.73081 229 VAL A O 1
ATOM 1607 N N . ARG A 1 236 ? 12.52347 49.87557 0.94879 1.000 17.54046 230 ARG A N 1
ATOM 1608 C CA . ARG A 1 236 ? 13.01838 50.90444 0.03403 1.000 20.29038 230 ARG A CA 1
ATOM 1609 C C . ARG A 1 236 ? 14.22872 50.42034 -0.76922 1.000 20.96484 230 ARG A C 1
ATOM 1610 O O . ARG A 1 236 ? 14.31867 50.65746 -1.98108 1.000 20.74408 230 ARG A O 1
ATOM 1618 N N . ALA A 1 237 ? 15.17006 49.73631 -0.12593 1.000 17.87005 231 ALA A N 1
ATOM 1619 C CA . ALA A 1 237 ? 16.30088 49.16904 -0.85528 1.000 17.61354 231 ALA A CA 1
ATOM 1620 C C . ALA A 1 237 ? 15.83823 48.16857 -1.90200 1.000 19.70514 231 ALA A C 1
ATOM 1621 O O . ALA A 1 237 ? 16.35039 48.17514 -3.03334 1.000 19.42479 231 ALA A O 1
ATOM 1623 N N . LEU A 1 238 ? 14.88949 47.29214 -1.54207 1.000 16.83363 232 LEU A N 1
ATOM 1624 C CA . LEU A 1 238 ? 14.31068 46.36926 -2.52160 1.000 18.93962 232 LEU A CA 1
ATOM 1625 C C . LEU A 1 238 ? 13.69081 47.12315 -3.69954 1.000 18.29683 232 LEU A C 1
ATOM 1626 O O . LEU A 1 238 ? 13.90082 46.73096 -4.85494 1.000 21.50539 232 LEU A O 1
ATOM 1631 N N . MET A 1 239 ? 12.92051 48.18342 -3.43430 1.000 19.37648 233 MET A N 1
ATOM 1632 C CA . MET A 1 239 ? 12.30194 48.94919 -4.52952 1.000 22.52047 233 MET A CA 1
ATOM 1633 C C . MET A 1 239 ? 13.37355 49.55661 -5.42906 1.000 25.85163 233 MET A C 1
ATOM 1634 O O . MET A 1 239 ? 13.21495 49.59579 -6.66578 1.000 26.44931 233 MET A O 1
ATOM 1639 N N . LEU A 1 240 ? 14.48794 50.01074 -4.83934 1.000 19.88251 234 LEU A N 1
ATOM 1640 C CA . LEU A 1 240 ? 15.57331 50.59138 -5.64229 1.000 21.08065 234 LEU A CA 1
ATOM 1641 C C . LEU A 1 240 ? 16.21867 49.53857 -6.53222 1.000 25.70416 234 LEU A C 1
ATOM 1642 O O . LEU A 1 240 ? 16.59566 49.82348 -7.68679 1.000 24.84385 234 LEU A O 1
ATOM 1647 N N . THR A 1 241 ? 16.41328 48.33544 -6.02342 1.000 23.40312 235 THR A N 1
ATOM 1648 C CA . THR A 1 241 ? 16.78706 47.25906 -6.93012 1.000 27.85860 235 THR A CA 1
ATOM 1649 C C A THR A 1 241 ? 15.74697 46.94447 -8.00923 0.932 29.82877 235 THR A C 1
ATOM 1650 C C B THR A 1 241 ? 15.54225 47.03090 -7.77226 0.068 29.34563 235 THR A C 1
ATOM 1651 O O A THR A 1 241 ? 16.11935 46.37354 -9.04259 0.932 36.80955 235 THR A O 1
ATOM 1652 O O B THR A 1 241 ? 14.42449 47.26209 -7.30904 0.068 30.20997 235 THR A O 1
ATOM 1656 N N A ALA A 1 242 ? 14.47381 47.33275 -7.85507 0.637 24.19747 236 ALA A N 1
ATOM 1657 N N B ALA A 1 242 ? 15.73315 46.67689 -9.03861 0.363 34.20362 236 ALA A N 1
ATOM 1658 C CA A ALA A 1 242 ? 13.49951 47.07399 -8.92109 0.637 29.16238 236 ALA A CA 1
ATOM 1659 C CA B ALA A 1 242 ? 14.61110 46.57125 -9.96699 0.363 36.70585 236 ALA A CA 1
ATOM 1660 C C A ALA A 1 242 ? 13.56460 48.10336 -10.03066 0.637 37.32829 236 ALA A C 1
ATOM 1661 C C B ALA A 1 242 ? 14.11742 47.90874 -10.52410 0.363 38.95640 236 ALA A C 1
ATOM 1662 O O A ALA A 1 242 ? 12.79502 48.01714 -10.99813 0.637 40.26753 236 ALA A O 1
ATOM 1663 O O B ALA A 1 242 ? 13.38604 47.90449 -11.51866 0.363 32.97448 236 ALA A O 1
ATOM 1666 N N . SER A 1 243 ? 14.47709 49.05754 -9.92133 1.000 34.40956 237 SER A N 1
ATOM 1667 C CA . SER A 1 243 ? 14.33959 50.30941 -10.66406 1.000 37.41925 237 SER A CA 1
ATOM 1668 C C . SER A 1 243 ? 15.67150 50.82265 -11.19180 1.000 41.38858 237 SER A C 1
ATOM 1669 O O . SER A 1 243 ? 15.69672 51.54752 -12.19884 1.000 38.06018 237 SER A O 1
ATOM 1672 N N . VAL A 1 244 ? 16.78008 50.44698 -10.55497 1.000 30.43229 238 VAL A N 1
ATOM 1673 C CA . VAL A 1 244 ? 18.06640 50.97634 -10.97225 1.000 30.16338 238 VAL A CA 1
ATOM 1674 C C . VAL A 1 244 ? 18.38092 50.44831 -12.36223 1.000 33.92855 238 VAL A C 1
ATOM 1675 O O . VAL A 1 244 ? 17.88074 49.39422 -12.77882 1.000 29.10257 238 VAL A O 1
ATOM 1679 N N . ARG A 1 245 ? 19.17396 51.21782 -13.10597 1.000 34.13635 239 ARG A N 1
ATOM 1680 C CA . ARG A 1 245 ? 19.66612 50.75892 -14.39764 1.000 30.25403 239 ARG A CA 1
ATOM 1681 C C . ARG A 1 245 ? 20.46206 49.46607 -14.22055 1.000 35.46692 239 ARG A C 1
ATOM 1682 O O . ARG A 1 245 ? 21.14746 49.26919 -13.20743 1.000 31.55293 239 ARG A O 1
ATOM 1690 N N . ASP A 1 246 ? 20.37183 48.58277 -15.21710 1.000 34.04908 240 ASP A N 1
ATOM 1691 C CA . ASP A 1 246 ? 21.09043 47.31292 -15.18584 1.000 27.45034 240 ASP A CA 1
ATOM 1692 C C . ASP A 1 246 ? 22.58731 47.52365 -15.39883 1.000 34.32743 240 ASP A C 1
ATOM 1693 O O . ASP A 1 246 ? 23.02270 47.99887 -16.45538 1.000 33.46268 240 ASP A O 1
ATOM 1698 N N . ARG A 1 247 ? 23.36982 47.13991 -14.40182 1.000 28.96204 241 ARG A N 1
ATOM 1699 C CA . ARG A 1 247 ? 24.81974 47.13405 -14.42005 1.000 30.13779 241 ARG A CA 1
ATOM 1700 C C . ARG A 1 247 ? 25.34476 45.76271 -14.01291 1.000 26.32405 241 ARG A C 1
ATOM 1701 O O . ARG A 1 247 ? 26.39105 45.63940 -13.36602 1.000 31.16959 241 ARG A O 1
ATOM 1709 N N . GLY A 1 248 ? 24.62846 44.71291 -14.42339 1.000 24.67389 242 GLY A N 1
ATOM 1710 C CA . GLY A 1 248 ? 25.03965 43.35206 -14.12774 1.000 20.74851 242 GLY A CA 1
ATOM 1711 C C . GLY A 1 248 ? 24.66908 42.98402 -12.70248 1.000 20.84824 242 GLY A C 1
ATOM 1712 O O . GLY A 1 248 ? 23.80484 43.60269 -12.09042 1.000 25.12515 242 GLY A O 1
ATOM 1713 N N . SER A 1 249 ? 25.32445 41.96281 -12.20226 1.000 17.14815 243 SER A N 1
ATOM 1714 C CA . SER A 1 249 ? 24.92270 41.44078 -10.89435 1.000 16.79224 243 SER A CA 1
ATOM 1715 C C . SER A 1 249 ? 25.68686 42.14931 -9.78276 1.000 18.21779 243 SER A C 1
ATOM 1716 O O . SER A 1 249 ? 26.76771 42.69937 -9.96613 1.000 20.00635 243 SER A O 1
ATOM 1719 N N . ALA A 1 250 ? 25.13870 42.09022 -8.55979 1.000 16.32407 244 ALA A N 1
ATOM 1720 C CA . ALA A 1 250 ? 25.75278 42.80180 -7.45655 1.000 16.26429 244 ALA A CA 1
ATOM 1721 C C . ALA A 1 250 ? 25.42094 42.10115 -6.14752 1.000 15.83983 244 ALA A C 1
ATOM 1722 O O . ALA A 1 250 ? 24.40966 41.41315 -6.04300 1.000 16.91815 244 ALA A O 1
ATOM 1724 N N . VAL A 1 251 ? 26.31891 42.26782 -5.18912 1.000 14.42529 245 VAL A N 1
ATOM 1725 C CA . VAL A 1 251 ? 26.13091 41.77913 -3.81915 1.000 14.10490 245 VAL A CA 1
ATOM 1726 C C . VAL A 1 251 ? 26.21785 43.01647 -2.92382 1.000 15.04178 245 VAL A C 1
ATOM 1727 O O . VAL A 1 251 ? 27.23182 43.73430 -2.93476 1.000 15.86842 245 VAL A O 1
ATOM 1731 N N . LEU A 1 252 ? 25.15010 43.28401 -2.15160 1.000 12.54338 246 LEU A N 1
ATOM 1732 C CA . LEU A 1 252 ? 25.06718 44.54444 -1.40687 1.000 12.95885 246 LEU A CA 1
ATOM 1733 C C . LEU A 1 252 ? 24.53947 44.29594 -0.00762 1.000 14.61248 246 LEU A C 1
ATOM 1734 O O . LEU A 1 252 ? 23.46300 43.72159 0.14865 1.000 13.97986 246 LEU A O 1
ATOM 1739 N N . ASN A 1 253 ? 25.24145 44.83466 0.99506 1.000 12.68073 247 ASN A N 1
ATOM 1740 C CA . ASN A 1 253 ? 24.68633 44.85187 2.35854 1.000 12.72575 247 ASN A CA 1
ATOM 1741 C C . ASN A 1 253 ? 23.54928 45.85428 2.45813 1.000 15.03543 247 ASN A C 1
ATOM 1742 O O . ASN A 1 253 ? 23.66327 46.98188 1.96477 1.000 14.97013 247 ASN A O 1
ATOM 1747 N N . ILE A 1 254 ? 22.48912 45.48168 3.17839 1.000 12.12555 248 ILE A N 1
ATOM 1748 C CA . ILE A 1 254 ? 21.38095 46.38283 3.48577 1.000 12.51286 248 ILE A CA 1
ATOM 1749 C C . ILE A 1 254 ? 21.28876 46.43939 5.01136 1.000 14.85701 248 ILE A C 1
ATOM 1750 O O . ILE A 1 254 ? 20.80944 45.50006 5.65199 1.000 14.15651 248 ILE A O 1
ATOM 1755 N N . GLY A 1 255 ? 21.81555 47.50725 5.60852 1.000 12.91712 249 GLY A N 1
ATOM 1756 C CA . GLY A 1 255 ? 21.82716 47.64546 7.05916 1.000 11.98210 249 GLY A CA 1
ATOM 1757 C C . GLY A 1 255 ? 21.95748 49.11284 7.41052 1.000 13.16751 249 GLY A C 1
ATOM 1758 O O . GLY A 1 255 ? 21.83543 49.98681 6.55019 1.000 15.02833 249 GLY A O 1
ATOM 1759 N N . THR A 1 256 ? 22.22285 49.36808 8.69329 1.000 14.20473 250 THR A N 1
ATOM 1760 C CA . THR A 1 256 ? 22.37777 50.76826 9.14492 1.000 14.62715 250 THR A CA 1
ATOM 1761 C C . THR A 1 256 ? 23.81372 51.15895 9.41774 1.000 15.46382 250 THR A C 1
ATOM 1762 O O . THR A 1 256 ? 24.12144 52.37020 9.41395 1.000 18.07268 250 THR A O 1
ATOM 1766 N N . GLY A 1 257 ? 24.68240 50.20270 9.71105 1.000 14.34925 251 GLY A N 1
ATOM 1767 C CA . GLY A 1 257 ? 26.04594 50.47576 10.11043 1.000 15.95201 251 GLY A CA 1
ATOM 1768 C C . GLY A 1 257 ? 26.21892 50.78960 11.57922 1.000 19.30866 251 GLY A C 1
ATOM 1769 O O . GLY A 1 257 ? 27.35349 51.08797 12.00819 1.000 22.63608 251 GLY A O 1
ATOM 1770 N N . SER A 1 258 ? 25.14387 50.74066 12.36128 1.000 17.49440 252 SER A N 1
ATOM 1771 C CA . SER A 1 258 ? 25.21231 50.97502 13.80753 1.000 18.55243 252 SER A CA 1
ATOM 1772 C C . SER A 1 258 ? 24.74710 49.72130 14.50823 1.000 16.75391 252 SER A C 1
ATOM 1773 O O . SER A 1 258 ? 23.67510 49.20838 14.18009 1.000 21.45893 252 SER A O 1
ATOM 1776 N N . ALA A 1 259 ? 25.52482 49.22861 15.45652 1.000 16.67686 253 ALA A N 1
ATOM 1777 C CA . ALA A 1 259 ? 25.14199 48.02994 16.17688 1.000 17.24560 253 ALA A CA 1
ATOM 1778 C C . ALA A 1 259 ? 24.73385 48.40550 17.59715 1.000 17.35290 253 ALA A C 1
ATOM 1779 O O . ALA A 1 259 ? 25.31522 49.32113 18.19848 1.000 19.54763 253 ALA A O 1
ATOM 1781 N N . VAL A 1 260 ? 23.75745 47.67648 18.12264 1.000 16.21485 254 VAL A N 1
ATOM 1782 C CA . VAL A 1 260 ? 23.21774 47.89666 19.47647 1.000 16.11948 254 VAL A CA 1
ATOM 1783 C C . VAL A 1 260 ? 23.18674 46.55751 20.17884 1.000 16.60145 254 VAL A C 1
ATOM 1784 O O . VAL A 1 260 ? 22.85190 45.53497 19.56656 1.000 16.51389 254 VAL A O 1
ATOM 1788 N N . SER A 1 261 ? 23.46389 46.54955 21.49530 1.000 15.51852 255 SER A N 1
ATOM 1789 C CA . SER A 1 261 ? 23.47356 45.28357 22.20424 1.000 14.43556 255 SER A CA 1
ATOM 1790 C C . SER A 1 261 ? 22.05707 44.85564 22.61126 1.000 15.48517 255 SER A C 1
ATOM 1791 O O . SER A 1 261 ? 21.12864 45.67942 22.72156 1.000 15.64112 255 SER A O 1
ATOM 1794 N N . VAL A 1 262 ? 21.89885 43.54115 22.80361 1.000 14.74748 256 VAL A N 1
ATOM 1795 C CA . VAL A 1 262 ? 20.63568 43.00253 23.29986 1.000 14.65087 256 VAL A CA 1
ATOM 1796 C C . VAL A 1 262 ? 20.24120 43.69410 24.61179 1.000 15.12917 256 VAL A C 1
ATOM 1797 O O . VAL A 1 262 ? 19.08611 44.12245 24.77053 1.000 15.75315 256 VAL A O 1
ATOM 1801 N N . ASN A 1 263 ? 21.19296 43.83318 25.54092 1.000 15.29772 257 ASN A N 1
ATOM 1802 C CA . ASN A 1 263 ? 20.86055 44.48297 26.82556 1.000 14.52350 257 ASN A CA 1
ATOM 1803 C C . ASN A 1 263 ? 20.37978 45.92181 26.60534 1.000 17.84567 257 ASN A C 1
ATOM 1804 O O . ASN A 1 263 ? 19.42748 46.38298 27.26705 1.000 17.34957 257 ASN A O 1
ATOM 1809 N N . GLU A 1 264 ? 20.98644 46.65109 25.67922 1.000 14.91134 258 GLU A N 1
ATOM 1810 C CA . GLU A 1 264 ? 20.53579 48.00020 25.38763 1.000 15.19367 258 GLU A CA 1
ATOM 1811 C C . GLU A 1 264 ? 19.12314 48.01981 24.79695 1.000 16.96065 258 GLU A C 1
ATOM 1812 O O . GLU A 1 264 ? 18.32641 48.92738 25.09919 1.000 17.54635 258 GLU A O 1
ATOM 1821 N N . VAL A 1 265 ? 18.77767 47.05205 23.92906 1.000 15.41076 259 VAL A N 1
ATOM 1822 C CA . VAL A 1 265 ? 17.40408 46.99264 23.43407 1.000 16.29069 259 VAL A CA 1
ATOM 1823 C C . VAL A 1 265 ? 16.42477 46.77202 24.57957 1.000 15.80734 259 VAL A C 1
ATOM 1824 O O . VAL A 1 265 ? 15.33517 47.35368 24.58296 1.000 15.01062 259 VAL A O 1
ATOM 1828 N N . VAL A 1 266 ? 16.78831 45.90589 25.52986 1.000 15.94305 260 VAL A N 1
ATOM 1829 C CA . VAL A 1 266 ? 15.92809 45.69175 26.69764 1.000 15.37747 260 VAL A CA 1
ATOM 1830 C C . VAL A 1 266 ? 15.71579 46.99771 27.44704 1.000 16.70924 260 VAL A C 1
ATOM 1831 O O . VAL A 1 266 ? 14.57161 47.34976 27.79475 1.000 15.97333 260 VAL A O 1
ATOM 1835 N N . SER A 1 267 ? 16.80415 47.72953 27.69546 1.000 16.40976 261 SER A N 1
ATOM 1836 C CA . SER A 1 267 ? 16.69124 48.97981 28.44938 1.000 16.56512 261 SER A CA 1
ATOM 1837 C C . SER A 1 267 ? 15.83001 49.98407 27.70669 1.000 15.89579 261 SER A C 1
ATOM 1838 O O . SER A 1 267 ? 15.00302 50.68838 28.31156 1.000 19.07327 261 SER A O 1
ATOM 1842 N N . MET A 1 268 ? 15.99824 50.08430 26.38030 1.000 15.08474 262 MET A N 1
ATOM 1843 C CA . MET A 1 268 ? 15.23893 51.03148 25.59411 1.000 15.05042 262 MET A CA 1
ATOM 1844 C C . MET A 1 268 ? 13.76229 50.69170 25.63046 1.000 16.91926 262 MET A C 1
ATOM 1845 O O . MET A 1 268 ? 12.91492 51.59645 25.65231 1.000 17.18686 262 MET A O 1
ATOM 1850 N N . THR A 1 269 ? 13.44428 49.39434 25.60112 1.000 15.60871 263 THR A N 1
ATOM 1851 C CA . THR A 1 269 ? 12.05066 48.97723 25.58577 1.000 15.54691 263 THR A CA 1
ATOM 1852 C C . THR A 1 269 ? 11.38934 49.30718 26.92872 1.000 15.58017 263 THR A C 1
ATOM 1853 O O . THR A 1 269 ? 10.25357 49.80997 26.95214 1.000 17.91948 263 THR A O 1
ATOM 1857 N N . ALA A 1 270 ? 12.10782 49.06844 28.01626 1.000 16.25549 264 ALA A N 1
ATOM 1858 C CA . ALA A 1 270 ? 11.61711 49.45800 29.34512 1.000 14.85796 264 ALA A CA 1
ATOM 1859 C C . ALA A 1 270 ? 11.36619 50.96268 29.40118 1.000 20.54331 264 ALA A C 1
ATOM 1860 O O . ALA A 1 270 ? 10.32086 51.42199 29.90579 1.000 18.39880 264 ALA A O 1
ATOM 1862 N N . GLU A 1 271 ? 12.29399 51.75297 28.85861 1.000 16.78116 265 GLU A N 1
ATOM 1863 C CA . GLU A 1 271 ? 12.13741 53.20672 28.89636 1.000 15.57584 265 GLU A CA 1
ATOM 1864 C C . GLU A 1 271 ? 10.91728 53.65255 28.10431 1.000 17.13957 265 GLU A C 1
ATOM 1865 O O . GLU A 1 271 ? 10.15917 54.53249 28.53370 1.000 18.87520 265 GLU A O 1
ATOM 1875 N N . LEU A 1 272 ? 10.75649 53.12671 26.87425 1.000 16.15100 266 LEU A N 1
ATOM 1876 C CA . LEU A 1 272 ? 9.67653 53.57819 26.02577 1.000 16.50653 266 LEU A CA 1
ATOM 1877 C C . LEU A 1 272 ? 8.31926 53.24741 26.60622 1.000 17.29179 266 LEU A C 1
ATOM 1878 O O . LEU A 1 272 ? 7.37153 54.01115 26.38692 1.000 21.23965 266 LEU A O 1
ATOM 1883 N N . THR A 1 273 ? 8.21112 52.12434 27.32739 1.000 14.76804 267 THR A N 1
ATOM 1884 C CA . THR A 1 273 ? 6.89870 51.61718 27.75469 1.000 15.86228 267 THR A CA 1
ATOM 1885 C C . THR A 1 273 ? 6.55736 51.86937 29.22297 1.000 15.71176 267 THR A C 1
ATOM 1886 O O . THR A 1 273 ? 5.37491 51.77971 29.56235 1.000 16.56107 267 THR A O 1
ATOM 1890 N N . GLY A 1 274 ? 7.53332 52.12641 30.07384 1.000 13.74968 268 GLY A N 1
ATOM 1891 C CA . GLY A 1 274 ? 7.21128 52.18442 31.52317 1.000 13.69671 268 GLY A CA 1
ATOM 1892 C C . GLY A 1 274 ? 6.72057 50.85789 32.07488 1.000 17.94197 268 GLY A C 1
ATOM 1893 O O . GLY A 1 274 ? 5.96849 50.83474 33.07101 1.000 16.04927 268 GLY A O 1
ATOM 1894 N N . LEU A 1 275 ? 7.16242 49.72855 31.49419 1.000 15.02804 269 LEU A N 1
ATOM 1895 C CA . LEU A 1 275 ? 6.87282 48.38492 31.94522 1.000 14.65529 269 LEU A CA 1
ATOM 1896 C C . LEU A 1 275 ? 8.18927 47.63454 31.99655 1.000 19.36815 269 LEU A C 1
ATOM 1897 O O . LEU A 1 275 ? 9.02614 47.80139 31.09396 1.000 16.47171 269 LEU A O 1
ATOM 1902 N N . ARG A 1 276 ? 8.36364 46.78859 32.99896 1.000 16.24468 270 ARG A N 1
ATOM 1903 C CA . ARG A 1 276 ? 9.61728 46.02948 33.12782 1.000 16.91535 270 ARG A CA 1
ATOM 1904 C C . ARG A 1 276 ? 9.56814 44.79260 32.23848 1.000 17.96882 270 ARG A C 1
ATOM 1905 O O . ARG A 1 276 ? 8.70289 43.93887 32.43019 1.000 19.78193 270 ARG A O 1
ATOM 1916 N N . PRO A 1 277 ? 10.44323 44.67263 31.23638 1.000 16.11884 271 PRO A N 1
ATOM 1917 C CA . PRO A 1 277 ? 10.46012 43.45209 30.44346 1.000 19.61706 271 PRO A CA 1
ATOM 1918 C C . PRO A 1 277 ? 10.74625 42.22698 31.30582 1.000 18.87144 271 PRO A C 1
ATOM 1919 O O . PRO A 1 277 ? 11.66800 42.19744 32.13510 1.000 18.07737 271 PRO A O 1
ATOM 1923 N N . CYS A 1 278 ? 9.96619 41.19700 31.07017 1.000 17.98985 272 CYS A N 1
ATOM 1924 C CA . CYS A 1 278 ? 10.11505 39.91491 31.75959 1.000 17.53226 272 CYS A CA 1
ATOM 1925 C C . CYS A 1 278 ? 11.20790 39.09543 31.07513 1.000 19.86562 272 CYS A C 1
ATOM 1926 O O . CYS A 1 278 ? 10.94200 38.39003 30.10768 1.000 21.27548 272 CYS A O 1
ATOM 1930 N N . THR A 1 279 ? 12.42684 39.17786 31.59644 1.000 21.18390 273 THR A N 1
ATOM 1931 C CA . THR A 1 279 ? 13.59432 38.53512 30.98450 1.000 24.08739 273 THR A CA 1
ATOM 1932 C C . THR A 1 279 ? 14.21162 37.51051 31.93228 1.000 26.54443 273 THR A C 1
ATOM 1933 O O . THR A 1 279 ? 14.09782 37.60197 33.17189 1.000 26.74126 273 THR A O 1
ATOM 1937 N N . ALA A 1 280 ? 14.84649 36.50161 31.35899 1.000 22.41333 274 ALA A N 1
ATOM 1938 C CA . ALA A 1 280 ? 15.63093 35.55411 32.13599 1.000 26.58290 274 ALA A CA 1
ATOM 1939 C C . ALA A 1 280 ? 16.87304 35.26335 31.31602 1.000 25.32771 274 ALA A C 1
ATOM 1940 O O . ALA A 1 280 ? 16.74821 34.93237 30.13973 1.000 26.15863 274 ALA A O 1
ATOM 1942 N N . TYR A 1 281 ? 18.05124 35.43667 31.89121 1.000 26.05052 275 TYR A N 1
ATOM 1943 C CA . TYR A 1 281 ? 19.27537 35.10743 31.17326 1.000 24.82671 275 TYR A CA 1
ATOM 1944 C C . TYR A 1 281 ? 19.52719 33.61874 31.18016 1.000 24.53107 275 TYR A C 1
ATOM 1945 O O . TYR A 1 281 ? 19.40400 32.95291 32.21411 1.000 27.62481 275 TYR A O 1
ATOM 1954 N N . GLY A 1 282 ? 19.90215 33.09623 30.01674 1.000 22.92844 276 GLY A N 1
ATOM 1955 C CA . GLY A 1 282 ? 20.16114 31.69304 29.83468 1.000 29.30290 276 GLY A CA 1
ATOM 1956 C C . GLY A 1 282 ? 21.43071 31.52510 29.03005 1.000 25.41772 276 GLY A C 1
ATOM 1957 O O . GLY A 1 282 ? 22.20429 32.48518 28.86018 1.000 23.32195 276 GLY A O 1
ATOM 1958 N N . SER A 1 283 ? 21.66281 30.30116 28.55156 1.000 25.30077 277 SER A N 1
ATOM 1959 C CA . SER A 1 283 ? 22.93223 29.94654 27.91898 1.000 22.37748 277 SER A CA 1
ATOM 1960 C C . SER A 1 283 ? 22.98453 30.45958 26.47621 1.000 18.55990 277 SER A C 1
ATOM 1961 O O . SER A 1 283 ? 21.96597 30.53702 25.79612 1.000 21.20927 277 SER A O 1
ATOM 1964 N N . ALA A 1 284 ? 24.18785 30.83783 26.05915 1.000 20.24067 278 ALA A N 1
ATOM 1965 C CA . ALA A 1 284 ? 24.35969 31.25055 24.66803 1.000 18.85019 278 ALA A CA 1
ATOM 1966 C C . ALA A 1 284 ? 24.06357 30.07114 23.75989 1.000 19.18357 278 ALA A C 1
ATOM 1967 O O . ALA A 1 284 ? 24.22148 28.90161 24.13918 1.000 20.42125 278 ALA A O 1
ATOM 1969 N N A ARG A 1 285 ? 23.59589 30.38556 22.55709 0.672 17.32748 279 ARG A N 1
ATOM 1970 N N B ARG A 1 285 ? 23.57954 30.38017 22.56263 0.328 17.40619 279 ARG A N 1
ATOM 1971 C CA . ARG A 1 285 ? 23.18642 29.35694 21.59814 1.000 16.82998 279 ARG A CA 1
ATOM 1972 C C A ARG A 1 285 ? 24.24510 29.23441 20.51291 0.672 17.72981 279 ARG A C 1
ATOM 1973 C C B ARG A 1 285 ? 24.27802 29.24222 20.54277 0.328 17.79013 279 ARG A C 1
ATOM 1974 O O A ARG A 1 285 ? 24.51851 30.21084 19.79030 0.672 18.13843 279 ARG A O 1
ATOM 1975 O O B ARG A 1 285 ? 24.63825 30.23779 19.89667 0.328 18.29956 279 ARG A O 1
ATOM 1986 N N . ILE A 1 286 ? 24.82258 28.03332 20.40463 1.000 15.67832 280 ILE A N 1
ATOM 1987 C CA . ILE A 1 286 ? 25.82692 27.76552 19.36925 1.000 16.26565 280 ILE A CA 1
ATOM 1988 C C . ILE A 1 286 ? 25.27279 28.10547 17.98304 1.000 17.64077 280 ILE A C 1
ATOM 1989 O O . ILE A 1 286 ? 24.13600 27.78972 17.62971 1.000 16.34863 280 ILE A O 1
ATOM 1994 N N . GLY A 1 287 ? 26.06370 28.86140 17.23153 1.000 15.14759 281 GLY A N 1
ATOM 1995 C CA . GLY A 1 287 ? 25.67105 29.32342 15.91031 1.000 14.38711 281 GLY A CA 1
ATOM 1996 C C . GLY A 1 287 ? 25.34416 30.79934 15.86652 1.000 17.29540 281 GLY A C 1
ATOM 1997 O O . GLY A 1 287 ? 25.39814 31.39941 14.78706 1.000 16.49086 281 GLY A O 1
ATOM 1998 N N . ASP A 1 288 ? 24.96161 31.39731 17.00164 1.000 15.00465 282 ASP A N 1
ATOM 1999 C CA . ASP A 1 288 ? 24.74333 32.83795 17.03900 1.000 14.28105 282 ASP A CA 1
ATOM 2000 C C . ASP A 1 288 ? 26.07389 33.56831 17.01334 1.000 16.15170 282 ASP A C 1
ATOM 2001 O O . ASP A 1 288 ? 26.97182 33.30705 17.83626 1.000 19.07134 282 ASP A O 1
ATOM 2006 N N . VAL A 1 289 ? 26.17848 34.55196 16.13662 1.000 14.54561 283 VAL A N 1
ATOM 2007 C CA . VAL A 1 289 ? 27.40835 35.34516 16.11575 1.000 13.80327 283 VAL A CA 1
ATOM 2008 C C . VAL A 1 289 ? 27.33597 36.42261 17.19143 1.000 15.13735 283 VAL A C 1
ATOM 2009 O O . VAL A 1 289 ? 26.24542 36.81241 17.65279 1.000 15.41196 283 VAL A O 1
ATOM 2013 N N . ARG A 1 290 ? 28.51048 36.87568 17.62257 1.000 15.42177 284 ARG A N 1
ATOM 2014 C CA . ARG A 1 290 ? 28.55268 37.83267 18.73355 1.000 17.02867 284 ARG A CA 1
ATOM 2015 C C . ARG A 1 290 ? 28.16157 39.23274 18.30313 1.000 17.50324 284 ARG A C 1
ATOM 2016 O O . ARG A 1 290 ? 27.58459 39.96823 19.09699 1.000 18.00596 284 ARG A O 1
ATOM 2024 N N . SER A 1 291 ? 28.42837 39.65285 17.06645 1.000 15.18054 285 SER A N 1
ATOM 2025 C CA . SER A 1 291 ? 28.17957 41.00719 16.65520 1.000 14.06554 285 SER A CA 1
ATOM 2026 C C . SER A 1 291 ? 27.97637 41.03152 15.14065 1.000 15.54247 285 SER A C 1
ATOM 2027 O O . SER A 1 291 ? 28.64573 40.28646 14.40063 1.000 18.90432 285 SER A O 1
ATOM 2030 N N . THR A 1 292 ? 27.06098 41.84930 14.68108 1.000 12.48508 286 THR A N 1
ATOM 2031 C CA . THR A 1 292 ? 27.02053 42.20891 13.26402 1.000 12.09178 286 THR A CA 1
ATOM 2032 C C . THR A 1 292 ? 27.05103 43.73218 13.13799 1.000 15.35317 286 THR A C 1
ATOM 2033 O O . THR A 1 292 ? 26.52987 44.46527 14.00407 1.000 15.35250 286 THR A O 1
ATOM 2037 N N . THR A 1 293 ? 27.69674 44.22897 12.06886 1.000 14.98656 287 THR A N 1
ATOM 2038 C CA . THR A 1 293 ? 27.69116 45.64519 11.71682 1.000 15.01511 287 THR A CA 1
ATOM 2039 C C . THR A 1 293 ? 27.86761 45.70989 10.21624 1.000 13.50192 287 THR A C 1
ATOM 2040 O O . THR A 1 293 ? 28.87090 45.20995 9.71414 1.000 15.20921 287 THR A O 1
ATOM 2044 N N . ALA A 1 294 ? 26.94120 46.30234 9.49359 1.000 13.27518 288 ALA A N 1
ATOM 2045 C CA . ALA A 1 294 ? 27.10309 46.37334 8.03195 1.000 13.05291 288 ALA A CA 1
ATOM 2046 C C . ALA A 1 294 ? 28.03983 47.49766 7.61143 1.000 15.27605 288 ALA A C 1
ATOM 2047 O O . ALA A 1 294 ? 27.95177 48.63215 8.10844 1.000 16.04403 288 ALA A O 1
ATOM 2049 N N . ASP A 1 295 ? 28.86364 47.20701 6.61799 1.000 14.07816 289 ASP A N 1
ATOM 2050 C CA . ASP A 1 295 ? 29.43318 48.29043 5.80905 1.000 14.13361 289 ASP A CA 1
ATOM 2051 C C . ASP A 1 295 ? 28.35509 48.70710 4.84108 1.000 16.28355 289 ASP A C 1
ATOM 2052 O O . ASP A 1 295 ? 27.85996 47.87766 4.06747 1.000 16.28338 289 ASP A O 1
ATOM 2057 N N . VAL A 1 296 ? 27.95601 49.98702 4.89635 1.000 15.16695 290 VAL A N 1
ATOM 2058 C CA . VAL A 1 296 ? 26.80574 50.48999 4.17119 1.000 14.87381 290 VAL A CA 1
ATOM 2059 C C . VAL A 1 296 ? 27.18340 51.20131 2.87317 1.000 15.58445 290 VAL A C 1
ATOM 2060 O O . VAL A 1 296 ? 26.30495 51.70064 2.19301 1.000 17.81053 290 VAL A O 1
ATOM 2064 N N . ARG A 1 297 ? 28.47667 51.23906 2.52181 1.000 14.12046 291 ARG A N 1
ATOM 2065 C CA . ARG A 1 297 ? 28.91877 52.10630 1.42456 1.000 14.29168 291 ARG A CA 1
ATOM 2066 C C . ARG A 1 297 ? 28.45504 51.61748 0.06136 1.000 17.94795 291 ARG A C 1
ATOM 2067 O O . ARG A 1 297 ? 28.07422 52.43437 -0.78687 1.000 16.77357 291 ARG A O 1
ATOM 2075 N N . GLN A 1 298 ? 28.56250 50.30699 -0.23030 1.000 15.61376 292 GLN A N 1
ATOM 2076 C CA . GLN A 1 298 ? 28.26244 49.87826 -1.59693 1.000 15.73139 292 GLN A CA 1
ATOM 2077 C C . GLN A 1 298 ? 26.80974 50.09885 -1.96196 1.000 17.92017 292 GLN A C 1
ATOM 2078 O O . GLN A 1 298 ? 26.50798 50.50076 -3.09819 1.000 17.92256 292 GLN A O 1
ATOM 2087 N N . ALA A 1 299 ? 25.87347 49.83561 -1.03272 1.000 15.81882 293 ALA A N 1
ATOM 2088 C CA . ALA A 1 299 ? 24.48068 50.09637 -1.36949 1.000 15.97978 293 ALA A CA 1
ATOM 2089 C C . ALA A 1 299 ? 24.23161 51.58856 -1.58093 1.000 15.18950 293 ALA A C 1
ATOM 2090 O O . ALA A 1 299 ? 23.36073 51.95511 -2.37427 1.000 18.09605 293 ALA A O 1
ATOM 2092 N N . GLN A 1 300 ? 24.96000 52.43859 -0.84862 1.000 18.04377 294 GLN A N 1
ATOM 2093 C CA . GLN A 1 300 ? 24.83930 53.88563 -1.07426 1.000 20.47670 294 GLN A CA 1
ATOM 2094 C C . GLN A 1 300 ? 25.29688 54.24658 -2.48071 1.000 23.63800 294 GLN A C 1
ATOM 2095 O O . GLN A 1 300 ? 24.60938 54.99655 -3.17882 1.000 23.25316 294 GLN A O 1
ATOM 2105 N N . SER A 1 301 ? 26.43548 53.69155 -2.90584 1.000 17.16314 295 SER A N 1
ATOM 2106 C CA . SER A 1 301 ? 26.98871 53.95886 -4.25325 1.000 19.92668 295 SER A CA 1
ATOM 2107 C C . SER A 1 301 ? 26.08338 53.41238 -5.34877 1.000 23.26991 295 SER A C 1
ATOM 2108 O O . SER A 1 301 ? 25.79548 54.09503 -6.35121 1.000 24.18621 295 SER A O 1
ATOM 2111 N N . VAL A 1 302 ? 25.67733 52.14629 -5.22709 1.000 18.62328 296 VAL A N 1
ATOM 2112 C CA . VAL A 1 302 ? 25.02106 51.46102 -6.32839 1.000 17.66662 296 VAL A CA 1
ATOM 2113 C C . VAL A 1 302 ? 23.54838 51.82927 -6.41274 1.000 21.29315 296 VAL A C 1
ATOM 2114 O O . VAL A 1 302 ? 23.00113 52.01896 -7.50316 1.000 22.10053 296 VAL A O 1
ATOM 2118 N N . LEU A 1 303 ? 22.86488 51.91060 -5.26817 1.000 17.99505 297 LEU A N 1
ATOM 2119 C CA . LEU A 1 303 ? 21.42764 52.14462 -5.27597 1.000 18.05156 297 LEU A CA 1
ATOM 2120 C C . LEU A 1 303 ? 21.03786 53.54542 -4.84527 1.000 19.46717 297 LEU A C 1
ATOM 2121 O O . LEU A 1 303 ? 19.85731 53.89318 -4.96652 1.000 22.67097 297 LEU A O 1
ATOM 2126 N N . GLY A 1 304 ? 21.95461 54.30240 -4.24275 1.000 18.29674 298 GLY A N 1
ATOM 2127 C CA . GLY A 1 304 ? 21.54057 55.53529 -3.62394 1.000 21.46042 298 GLY A CA 1
ATOM 2128 C C . GLY A 1 304 ? 20.83246 55.30094 -2.32523 1.000 23.09535 298 GLY A C 1
ATOM 2129 O O . GLY A 1 304 ? 20.04557 56.15155 -1.89347 1.000 24.59303 298 GLY A O 1
ATOM 2130 N N . PHE A 1 305 ? 21.06782 54.13659 -1.70212 1.000 19.20315 299 PHE A N 1
ATOM 2131 C CA . PHE A 1 305 ? 20.34568 53.73850 -0.49970 1.000 19.51292 299 PHE A CA 1
ATOM 2132 C C . PHE A 1 305 ? 21.17016 54.02037 0.75069 1.000 16.70727 299 PHE A C 1
ATOM 2133 O O . PHE A 1 305 ? 22.29455 53.54322 0.88080 1.000 17.86233 299 PHE A O 1
ATOM 2141 N N . THR A 1 306 ? 20.57227 54.76229 1.68498 1.000 16.92098 300 THR A N 1
ATOM 2142 C CA . THR A 1 306 ? 21.03859 54.88625 3.06804 1.000 18.20476 300 THR A CA 1
ATOM 2143 C C . THR A 1 306 ? 19.83234 54.70229 3.98288 1.000 17.72562 300 THR A C 1
ATOM 2144 O O . THR A 1 306 ? 18.77251 55.28530 3.72803 1.000 19.42021 300 THR A O 1
ATOM 2148 N N . ALA A 1 307 ? 19.97857 53.88050 5.02061 1.000 18.30178 301 ALA A N 1
ATOM 2149 C CA . ALA A 1 307 ? 18.85847 53.66761 5.93727 1.000 18.06669 301 ALA A CA 1
ATOM 2150 C C . ALA A 1 307 ? 18.51564 54.96394 6.65869 1.000 18.11954 301 ALA A C 1
ATOM 2151 O O . ALA A 1 307 ? 19.40231 55.76110 6.98689 1.000 22.04652 301 ALA A O 1
ATOM 2153 N N . ARG A 1 308 ? 17.21931 55.19149 6.84502 1.000 17.54812 302 ARG A N 1
ATOM 2154 C CA . ARG A 1 308 ? 16.74485 56.42444 7.46802 1.000 19.63463 302 ARG A CA 1
ATOM 2155 C C . ARG A 1 308 ? 16.27917 56.24739 8.90467 1.000 24.60891 302 ARG A C 1
ATOM 2156 O O . ARG A 1 308 ? 16.24187 57.22597 9.65345 1.000 26.17913 302 ARG A O 1
ATOM 2164 N N . THR A 1 309 ? 15.93204 55.04185 9.32303 1.000 17.42777 303 THR A N 1
ATOM 2165 C CA . THR A 1 309 ? 15.30855 54.83124 10.61981 1.000 20.70674 303 THR A CA 1
ATOM 2166 C C . THR A 1 309 ? 16.31224 54.26467 11.60856 1.000 19.45273 303 THR A C 1
ATOM 2167 O O . THR A 1 309 ? 16.84237 53.16302 11.41530 1.000 18.96713 303 THR A O 1
ATOM 2171 N N . GLY A 1 310 ? 16.58005 55.01881 12.69812 1.000 18.56932 304 GLY A N 1
ATOM 2172 C CA . GLY A 1 310 ? 17.38858 54.48256 13.76901 1.000 18.52430 304 GLY A CA 1
ATOM 2173 C C . GLY A 1 310 ? 16.54795 53.67145 14.76359 1.000 16.07743 304 GLY A C 1
ATOM 2174 O O . GLY A 1 310 ? 15.32501 53.71589 14.73642 1.000 17.79722 304 GLY A O 1
ATOM 2175 N N . LEU A 1 311 ? 17.25442 52.94732 15.62969 1.000 18.67052 305 LEU A N 1
ATOM 2176 C CA . LEU A 1 311 ? 16.58733 51.97677 16.49304 1.000 17.43993 305 LEU A CA 1
ATOM 2177 C C . LEU A 1 311 ? 15.56593 52.61558 17.43280 1.000 18.11989 305 LEU A C 1
ATOM 2178 O O . LEU A 1 311 ? 14.51241 52.04569 17.66682 1.000 18.44871 305 LEU A O 1
ATOM 2183 N N . ARG A 1 312 ? 15.85235 53.76957 18.03928 1.000 21.31985 306 ARG A N 1
ATOM 2184 C CA . ARG A 1 312 ? 14.86290 54.25446 19.01471 1.000 20.38977 306 ARG A CA 1
ATOM 2185 C C . ARG A 1 312 ? 13.52906 54.60358 18.34806 1.000 21.51490 306 ARG A C 1
ATOM 2186 O O . ARG A 1 312 ? 12.44159 54.18818 18.79873 1.000 23.30294 306 ARG A O 1
ATOM 2194 N N . GLU A 1 313 ? 13.59379 55.28036 17.20017 1.000 19.30242 307 GLU A N 1
ATOM 2195 C CA . GLU A 1 313 ? 12.36965 55.55094 16.46221 1.000 20.50922 307 GLU A CA 1
ATOM 2196 C C . GLU A 1 313 ? 11.73115 54.25030 15.98184 1.000 19.92778 307 GLU A C 1
ATOM 2197 O O . GLU A 1 313 ? 10.51096 54.02847 16.09645 1.000 19.61558 307 GLU A O 1
ATOM 2203 N N . GLY A 1 314 ? 12.54764 53.35943 15.42976 1.000 17.99310 308 GLY A N 1
ATOM 2204 C CA . GLY A 1 314 ? 11.96060 52.13544 14.90292 1.000 18.21708 308 GLY A CA 1
ATOM 2205 C C . GLY A 1 314 ? 11.34492 51.23773 15.95243 1.000 16.71858 308 GLY A C 1
ATOM 2206 O O . GLY A 1 314 ? 10.31097 50.60280 15.71959 1.000 16.81050 308 GLY A O 1
ATOM 2207 N N . LEU A 1 315 ? 11.99866 51.11977 17.10067 1.000 16.81213 309 LEU A N 1
ATOM 2208 C CA . LEU A 1 315 ? 11.45974 50.32470 18.18183 1.000 14.83055 309 LEU A CA 1
ATOM 2209 C C . LEU A 1 315 ? 10.10952 50.87360 18.60028 1.000 17.00952 309 LEU A C 1
ATOM 2210 O O . LEU A 1 315 ? 9.15437 50.10745 18.77542 1.000 18.48488 309 LEU A O 1
ATOM 2215 N N . ALA A 1 316 ? 9.98686 52.21531 18.68838 1.000 19.10676 310 ALA A N 1
ATOM 2216 C CA . ALA A 1 316 ? 8.66351 52.77268 18.99001 1.000 20.35124 310 ALA A CA 1
ATOM 2217 C C . ALA A 1 316 ? 7.62271 52.36681 17.94883 1.000 21.35175 310 ALA A C 1
ATOM 2218 O O . ALA A 1 316 ? 6.48588 52.02306 18.29504 1.000 22.71650 310 ALA A O 1
ATOM 2220 N N . THR A 1 317 ? 7.98823 52.36497 16.65975 1.000 19.93520 311 THR A N 1
ATOM 2221 C CA . THR A 1 317 ? 6.99151 51.94280 15.66236 1.000 19.98941 311 THR A CA 1
ATOM 2222 C C . THR A 1 317 ? 6.51998 50.51449 15.89972 1.000 20.50859 311 THR A C 1
ATOM 2223 O O . THR A 1 317 ? 5.33514 50.19224 15.70284 1.000 19.70541 311 THR A O 1
ATOM 2227 N N . GLN A 1 318 ? 7.45071 49.62469 16.27221 1.000 17.18852 312 GLN A N 1
ATOM 2228 C CA . GLN A 1 318 ? 7.07085 48.23407 16.44842 1.000 18.13949 312 GLN A CA 1
ATOM 2229 C C . GLN A 1 318 ? 6.23403 48.04561 17.71247 1.000 19.97496 312 GLN A C 1
ATOM 2230 O O . GLN A 1 318 ? 5.28366 47.26556 17.70157 1.000 18.34271 312 GLN A O 1
ATOM 2236 N N . ILE A 1 319 ? 6.57234 48.76267 18.77978 1.000 18.34323 313 ILE A N 1
ATOM 2237 C CA . ILE A 1 319 ? 5.77093 48.68281 20.00220 1.000 18.63203 313 ILE A CA 1
ATOM 2238 C C . ILE A 1 319 ? 4.35825 49.16022 19.73644 1.000 20.42862 313 ILE A C 1
ATOM 2239 O O . ILE A 1 319 ? 3.38790 48.46908 20.07365 1.000 21.75896 313 ILE A O 1
ATOM 2244 N N . GLU A 1 320 ? 4.22656 50.31890 19.07948 1.000 18.68374 314 GLU A N 1
ATOM 2245 C CA . GLU A 1 320 ? 2.90021 50.86010 18.79558 1.000 22.82410 314 GLU A CA 1
ATOM 2246 C C . GLU A 1 320 ? 2.08500 49.90677 17.92968 1.000 27.74144 314 GLU A C 1
ATOM 2247 O O . GLU A 1 320 ? 0.90857 49.62870 18.22290 1.000 28.53292 314 GLU A O 1
ATOM 2253 N N . TRP A 1 321 ? 2.68646 49.39379 16.84075 1.000 20.89234 315 TRP A N 1
ATOM 2254 C CA . TRP A 1 321 ? 1.98793 48.41282 16.02221 1.000 23.12595 315 TRP A CA 1
ATOM 2255 C C . TRP A 1 321 ? 1.56238 47.19604 16.84261 1.000 23.04498 315 TRP A C 1
ATOM 2256 O O . TRP A 1 321 ? 0.45409 46.67010 16.65798 1.000 26.55122 315 TRP A O 1
ATOM 2267 N N . THR A 1 322 ? 2.42635 46.71163 17.73540 1.000 19.50216 316 THR A N 1
ATOM 2268 C CA . THR A 1 322 ? 2.08549 45.50303 18.47747 1.000 19.67312 316 THR A CA 1
ATOM 2269 C C . THR A 1 322 ? 0.91369 45.77579 19.42945 1.000 22.38138 316 THR A C 1
ATOM 2270 O O . THR A 1 322 ? 0.03419 44.92543 19.59988 1.000 25.19541 316 THR A O 1
ATOM 2274 N N . ARG A 1 323 ? 0.92377 46.93372 20.08817 1.000 23.31359 317 ARG A N 1
ATOM 2275 C CA . ARG A 1 323 ? -0.21578 47.28940 20.94137 1.000 29.61297 317 ARG A CA 1
ATOM 2276 C C . ARG A 1 323 ? -1.49961 47.21570 20.16840 1.000 36.32202 317 ARG A C 1
ATOM 2277 O O . ARG A 1 323 ? -2.48668 46.62777 20.62765 1.000 44.24818 317 ARG A O 1
ATOM 2291 N N . ARG A 1 324 ? -1.52671 47.89510 19.02097 1.000 36.27002 318 ARG A N 1
ATOM 2292 C CA . ARG A 1 324 ? -2.74853 47.91086 18.23290 1.000 41.35922 318 ARG A CA 1
ATOM 2293 C C . ARG A 1 324 ? -3.10756 46.51525 17.73989 1.000 46.98611 318 ARG A C 1
ATOM 2294 O O . ARG A 1 324 ? -4.29163 46.18199 17.62867 1.000 51.93056 318 ARG A O 1
ATOM 2302 N N . SER A 1 325 ? -2.10272 45.66830 17.50668 1.000 41.43816 319 SER A N 1
ATOM 2303 C CA . SER A 1 325 ? -2.31035 44.29742 17.04682 1.000 41.05907 319 SER A CA 1
ATOM 2304 C C . SER A 1 325 ? -2.86081 43.38585 18.14220 1.000 47.56569 319 SER A C 1
ATOM 2305 O O . SER A 1 325 ? -3.47935 42.36573 17.82556 1.000 55.32809 319 SER A O 1
ATOM 2308 N N . LEU A 1 326 ? -2.67073 43.73179 19.40978 1.000 45.92912 320 LEU A N 1
ATOM 2309 C CA . LEU A 1 326 ? -3.19729 42.93428 20.51715 1.000 50.65071 320 LEU A CA 1
ATOM 2310 C C . LEU A 1 326 ? -4.59070 43.41161 20.92538 1.000 55.04649 320 LEU A C 1
ATOM 2311 O O . LEU A 1 326 ? -5.19007 44.26085 20.26073 1.000 53.82423 320 LEU A O 1
#

Nearest PDB structures (foldseek):
  6kv9-assembly1_A-2  TM=1.003E+00  e=1.182E-66  Streptomyces viridosporus ATCC 14672
  6kvc-assembly1_A-2  TM=1.001E+00  e=7.900E-64  Streptomyces viridosporus ATCC 14672
  8rdg-assembly1_A  TM=9.035E-01  e=2.546E-29  Pyrococcus horikoshii
  8rdi-assembly1_A  TM=8.994E-01  e=1.676E-28  Pyrococcus horikoshii
  2hun-assembly1_B  TM=9.165E-01  e=3.530E-26  Pyrococcus horikoshii OT3

Radius of gyration: 18.65 Å; Cα contacts (8 Å, |Δi|>4): 654; chains: 1; bounding box: 41×38×55 Å

InterPro domains:
  IPR001509 NAD-dependent epimerase/dehydratase [PF01370] (15-249)
  IPR036291 NAD(P)-binding domain superfamily [SSF51735] (15-318)
  IPR050177 Bifunctional lipid A modification and metabolic enzymes [PTHR43245] (15-318)